Protein AF-0000000078986150 (afdb_homodimer)

pLDDT: mean 93.42, std 15.07, range [25.41, 98.94]

Secondary structure (DSSP, 8-state):
------------TTSHHHHHHHHHHHHSSEEEEE-TT-HHHHHHHHHHHHTT---EEEEGGGSTTHHHHHHHHHHHHS---S-EEEETTEEEESHHHHHHHHHTTHHHHTT-/------------TTSHHHHHHHHHHHHSSEEEEE-TT-HHHHHHHHHHHHTT---EEEEGGGSTTHHHHHHHHHHHHS---S-EEEETTEEEESHHHHHHHHHTTHHHHTT-

Radius of gyration: 20.36 Å; Cα contacts (8 Å, |Δi|>4): 329; chains: 2; bounding box: 45×50×54 Å

Solvent-accessible surface area (backbone atoms only — not comparable to full-atom values): 12484 Å² total; per-residue (Å²): 132,78,80,73,63,81,60,76,73,74,52,61,76,85,37,71,62,33,50,50,53,52,48,50,35,65,69,36,56,29,28,35,40,30,38,90,83,40,68,44,26,53,45,41,47,47,59,35,58,76,67,69,45,79,65,48,74,45,50,29,81,82,41,94,56,26,69,59,46,27,37,39,40,22,72,74,71,74,44,58,67,68,21,43,32,28,48,73,60,36,82,73,38,34,16,68,51,45,44,50,31,44,76,71,44,55,47,54,58,74,74,104,132,79,81,74,62,83,61,76,73,74,53,62,76,86,37,72,61,32,49,48,53,53,48,51,35,66,70,37,58,29,28,34,39,29,38,89,84,40,68,44,26,51,45,41,49,47,56,34,58,76,68,70,46,79,65,49,74,44,50,29,80,81,42,93,56,27,68,58,46,27,36,38,40,21,72,75,71,74,45,58,68,68,22,42,32,29,48,73,60,36,83,72,38,33,16,68,50,44,43,52,30,45,75,71,45,55,47,57,59,75,73,103

Organism: Anopheles darlingi (NCBI:txid43151)

Nearest PDB structures (foldseek):
  3uiw-assembly1_A  TM=9.795E-01  e=7.474E-11  Danio rerio
  2ht9-assembly1_B  TM=9.596E-01  e=5.920E-10  Homo sapiens
  2fls-assembly1_A  TM=9.355E-01  e=5.589E-10  Homo sapiens
  5gtx-assembly2_B  TM=9.634E-01  e=2.960E-09  Polygonaceae
  3h8q-assembly2_B  TM=9.265E-01  e=3.517E-09  Homo sapiens

Foldseek 3Di:
DPPPPVPPPQAPCPDPLVVVLQCLLQPDQKEKEEAPPDVQSVLLVVLCVVLVHDYHYDHLVPDPCSQSNLSSVCVVPVGSDDTWMHGNSDTQDTNVSNNVCSVVVNVSVSVD/DPPCPVPPPQAPCPDPLVVVLQCLLQPDQKEKEEAPPDVQSVLLVVLCVVLVHDYHYDHLVPDPCSQSNLSSVCVVPVGSDDTWMHGNSDTQDTNVSNNVCSVVVNVSVSVD

Structure (mmCIF, N/CA/C/O backbone):
data_AF-0000000078986150-model_v1
#
loop_
_entity.id
_entity.type
_entity.pdbx_description
1 polymer 'Glutaredoxin-2, mitochondrial'
#
loop_
_atom_site.group_PDB
_atom_site.id
_atom_site.type_symbol
_atom_site.label_atom_id
_atom_site.label_alt_id
_atom_site.label_comp_id
_atom_site.label_asym_id
_atom_site.label_entity_id
_atom_site.label_seq_id
_atom_site.pdbx_PDB_ins_code
_atom_site.Cartn_x
_atom_site.Cartn_y
_atom_site.Cartn_z
_atom_site.occupancy
_atom_site.B_iso_or_equiv
_atom_site.auth_seq_id
_atom_site.auth_comp_id
_atom_site.auth_asym_id
_atom_site.auth_atom_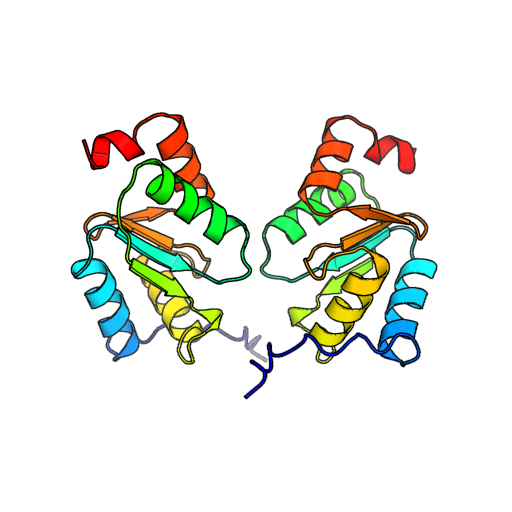id
_atom_site.pdbx_PDB_model_num
ATOM 1 N N . MET A 1 1 ? -23.641 9.227 -26.484 1 26.39 1 MET A N 1
ATOM 2 C CA . MET A 1 1 ? -23.516 8.43 -25.266 1 26.39 1 MET A CA 1
ATOM 3 C C . MET A 1 1 ? -22.266 8.82 -24.484 1 26.39 1 MET A C 1
ATOM 5 O O . MET A 1 1 ? -21.156 8.578 -24.938 1 26.39 1 MET A O 1
ATOM 9 N N . GLY A 1 2 ? -22.141 9.977 -23.875 1 35.84 2 GLY A N 1
ATOM 10 C CA . GLY A 1 2 ? -21.047 10.531 -23.094 1 35.84 2 GLY A CA 1
ATOM 11 C C . GLY A 1 2 ? -20.453 9.539 -22.109 1 35.84 2 GLY A C 1
ATOM 12 O O . GLY A 1 2 ? -21.188 8.742 -21.516 1 35.84 2 GLY A O 1
ATOM 13 N N . SER A 1 3 ? -19.328 8.883 -22.391 1 36.66 3 SER A N 1
ATOM 14 C CA . SER A 1 3 ? -18.594 8.023 -21.469 1 36.66 3 SER A CA 1
ATOM 15 C C . SER A 1 3 ? -18.672 8.555 -20.047 1 36.66 3 SER A C 1
ATOM 17 O O . SER A 1 3 ? -18.281 9.695 -19.781 1 36.66 3 SER A O 1
ATOM 19 N N . LEU A 1 4 ? -19.703 8.367 -19.266 1 37.38 4 LEU A N 1
ATOM 20 C CA . LEU A 1 4 ? -19.828 8.633 -17.844 1 37.38 4 LEU A CA 1
ATOM 21 C C . LEU A 1 4 ? -18.578 8.195 -17.094 1 37.38 4 LEU A C 1
ATOM 23 O O . LEU A 1 4 ? -18.406 7.004 -16.828 1 37.38 4 LEU A O 1
ATOM 27 N N . VAL A 1 5 ? -17.359 8.594 -17.516 1 41.56 5 VAL A N 1
ATOM 28 C CA . VAL A 1 5 ? -16.234 8.438 -16.594 1 41.56 5 VAL A CA 1
ATOM 29 C C . VAL A 1 5 ? -16.734 8.57 -15.156 1 41.56 5 VAL A C 1
ATOM 31 O O . VAL A 1 5 ? -17.453 9.516 -14.828 1 41.56 5 VAL A O 1
ATOM 34 N N . SER A 1 6 ? -17.156 7.516 -14.633 1 45.66 6 SER A N 1
ATOM 35 C CA . SER A 1 6 ? -17.453 7.516 -13.203 1 45.66 6 SER A CA 1
ATOM 36 C C . SER A 1 6 ? -16.734 8.656 -12.484 1 45.66 6 SER A C 1
ATOM 38 O O . SER A 1 6 ? -15.508 8.617 -12.328 1 45.66 6 SER A O 1
ATOM 40 N N . ARG A 1 7 ? -16.938 9.773 -12.828 1 48 7 ARG A N 1
ATOM 41 C CA . ARG A 1 7 ? -16.438 11.047 -12.32 1 48 7 ARG A CA 1
ATOM 42 C C . ARG A 1 7 ? -16.344 11.031 -10.805 1 48 7 ARG A C 1
ATOM 44 O O . ARG A 1 7 ? -17.312 10.688 -10.117 1 48 7 ARG A O 1
ATOM 51 N N . SER A 1 8 ? -15.258 10.836 -10.344 1 60.69 8 SER A N 1
ATOM 52 C CA . SER A 1 8 ? -15.047 10.969 -8.906 1 60.69 8 SER A CA 1
ATOM 53 C C . SER A 1 8 ? -15.898 12.102 -8.328 1 60.69 8 SER A C 1
ATOM 55 O O . SER A 1 8 ? -15.961 13.188 -8.906 1 60.69 8 SER A O 1
ATOM 57 N N . VAL A 1 9 ? -17.109 11.836 -7.773 1 67.38 9 VAL A N 1
ATOM 58 C CA . VAL A 1 9 ? -17.922 12.836 -7.074 1 67.38 9 VAL A CA 1
ATOM 59 C C . VAL A 1 9 ? -17 13.797 -6.32 1 67.38 9 VAL A C 1
ATOM 61 O O . VAL A 1 9 ? -16.141 13.375 -5.551 1 67.38 9 VAL A O 1
ATOM 64 N N . PRO A 1 10 ? -17.125 15.023 -6.816 1 82.75 10 PRO A N 1
ATOM 65 C CA . PRO A 1 10 ? -16.328 16.016 -6.082 1 82.75 10 PRO A CA 1
ATOM 66 C C . PRO A 1 10 ? -16.547 15.953 -4.574 1 82.75 10 PRO A C 1
ATOM 68 O O . PRO A 1 10 ? -17.656 15.617 -4.121 1 82.75 10 PRO A O 1
ATOM 71 N N . ALA A 1 11 ? -15.547 16.156 -3.93 1 91 11 ALA A N 1
ATOM 72 C CA . ALA A 1 11 ? -15.633 16.156 -2.471 1 91 11 ALA A CA 1
ATOM 73 C C . ALA A 1 11 ? -16.594 17.234 -1.981 1 91 11 ALA A C 1
ATOM 75 O O . ALA A 1 11 ? -16.672 18.312 -2.559 1 91 11 ALA A O 1
ATOM 76 N N . ASN A 1 12 ? -17.453 16.906 -1.005 1 94.38 12 ASN A N 1
ATOM 77 C CA . ASN A 1 12 ? -18.234 17.922 -0.302 1 94.38 12 ASN A CA 1
ATOM 78 C C . ASN A 1 12 ? -17.391 18.672 0.729 1 94.38 12 ASN A C 1
ATOM 80 O O . ASN A 1 12 ? -17.328 18.266 1.895 1 94.38 12 ASN A O 1
ATOM 84 N N . MET A 1 13 ? -16.922 19.828 0.366 1 96.5 13 MET A N 1
ATOM 85 C CA . MET A 1 13 ? -15.953 20.562 1.192 1 96.5 13 MET A CA 1
ATOM 86 C C . MET A 1 13 ? -16.656 21.359 2.277 1 96.5 13 MET A C 1
ATOM 88 O O . MET A 1 13 ? -16.016 21.922 3.168 1 96.5 13 MET A O 1
ATOM 92 N N . SER A 1 14 ? -17.906 21.375 2.27 1 95.44 14 SER A N 1
ATOM 93 C CA . SER A 1 14 ? -18.672 22.094 3.293 1 95.44 14 SER A CA 1
ATOM 94 C C . SER A 1 14 ? -19.406 21.109 4.199 1 95.44 14 SER A C 1
ATOM 96 O O . SER A 1 14 ? -20.203 21.531 5.039 1 95.44 14 SER A O 1
ATOM 98 N N . GLY A 1 15 ? -19.141 19.859 4.027 1 97.12 15 GLY A N 1
ATOM 99 C CA . GLY A 1 15 ? -19.828 18.844 4.809 1 97.12 15 GLY A CA 1
ATOM 100 C C . GLY A 1 15 ? -19.078 18.453 6.074 1 97.12 15 GLY A C 1
ATOM 101 O O . GLY A 1 15 ? -18 18.984 6.348 1 97.12 15 GLY A O 1
ATOM 102 N N . PRO A 1 16 ? -19.672 17.609 6.926 1 98.06 16 PRO A N 1
ATOM 103 C CA . PRO A 1 16 ? -19.109 17.25 8.227 1 98.06 16 PRO A CA 1
ATOM 104 C C . PRO A 1 16 ? -17.75 16.562 8.102 1 98.06 16 PRO A C 1
ATOM 106 O O . PRO A 1 16 ? -16.891 16.719 8.969 1 98.06 16 PRO A O 1
ATOM 109 N N . VAL A 1 17 ? -17.547 15.797 7.074 1 98.44 17 VAL A N 1
ATOM 110 C CA . VAL A 1 17 ? -16.281 15.094 6.895 1 98.44 17 VAL A CA 1
ATOM 111 C C . VAL A 1 17 ? -15.164 16.109 6.617 1 98.44 17 VAL A C 1
ATOM 113 O O . VAL A 1 17 ? -14.07 16 7.172 1 98.44 17 VAL A O 1
ATOM 116 N N . ALA A 1 18 ? -15.453 17.031 5.746 1 98.56 18 ALA A N 1
ATOM 117 C CA . ALA A 1 18 ? -14.484 18.094 5.488 1 98.56 18 ALA A CA 1
ATOM 118 C C . ALA A 1 18 ? -14.164 18.875 6.762 1 98.56 18 ALA A C 1
ATOM 120 O O . ALA A 1 18 ? -13.008 19.203 7.023 1 98.56 18 ALA A O 1
ATOM 121 N N . GLU A 1 19 ? -15.133 19.156 7.52 1 98.5 19 GLU A N 1
ATOM 122 C CA . GLU A 1 19 ? -14.93 19.844 8.789 1 98.5 19 GLU A CA 1
ATOM 123 C C . GLU A 1 19 ? -14.047 19.016 9.727 1 98.5 19 GLU A C 1
ATOM 125 O O . GLU A 1 19 ? -13.164 19.562 10.398 1 98.5 19 GLU A O 1
ATOM 130 N N . PHE A 1 20 ? -14.344 17.734 9.797 1 98.75 20 PHE A N 1
ATOM 131 C CA . PHE A 1 20 ? -13.523 16.844 10.617 1 98.75 20 PHE A CA 1
ATOM 132 C C . PHE A 1 20 ? -12.062 16.891 10.18 1 98.75 20 PHE A C 1
ATOM 134 O O . PHE A 1 20 ? -11.164 17.062 11.008 1 98.75 20 PHE A O 1
ATOM 141 N N . VAL A 1 21 ? -11.789 16.75 8.891 1 98.88 21 VAL A N 1
ATOM 142 C CA . VAL A 1 21 ? -10.43 16.734 8.359 1 98.88 21 VAL A CA 1
ATOM 143 C C . VAL A 1 21 ? -9.711 18.031 8.711 1 98.88 21 VAL A C 1
ATOM 145 O O . VAL A 1 21 ? -8.594 18.016 9.227 1 98.88 21 VAL A O 1
ATOM 148 N N . LYS A 1 22 ? -10.359 19.125 8.484 1 98.69 22 LYS A N 1
ATOM 149 C CA . LYS A 1 22 ? -9.766 20.422 8.773 1 98.69 22 LYS A CA 1
ATOM 150 C C . LYS A 1 22 ? -9.492 20.578 10.273 1 98.69 22 LYS A C 1
ATOM 152 O O . LYS A 1 22 ? -8.453 21.094 10.664 1 98.69 22 LYS A O 1
ATOM 157 N N . SER A 1 23 ? -10.422 20.156 11.086 1 98.81 23 SER A N 1
ATOM 158 C CA . SER A 1 23 ? -10.258 20.266 12.531 1 98.81 23 SER A CA 1
ATOM 159 C C . SER A 1 23 ? -9.102 19.391 13.023 1 98.81 23 SER A C 1
ATOM 161 O O . SER A 1 23 ? -8.336 19.797 13.891 1 98.81 23 SER A O 1
ATOM 163 N N . ALA A 1 24 ? -9.062 18.156 12.469 1 98.69 24 ALA A N 1
ATOM 164 C CA . ALA A 1 24 ? -7.973 17.25 12.828 1 98.69 24 ALA A CA 1
ATOM 165 C C . ALA A 1 24 ? -6.617 17.875 12.508 1 98.69 24 ALA A C 1
ATOM 167 O O . ALA A 1 24 ? -5.695 17.828 13.336 1 98.69 24 ALA A O 1
ATOM 168 N N . ILE A 1 25 ? -6.535 18.484 11.352 1 98.75 25 ILE A N 1
ATOM 169 C CA . ILE A 1 25 ? -5.293 19.094 10.883 1 98.75 25 ILE A CA 1
ATOM 170 C C . ILE A 1 25 ? -4.93 20.281 11.773 1 98.75 25 ILE A C 1
ATOM 172 O O . ILE A 1 25 ? -3.754 20.5 12.078 1 98.75 25 ILE A O 1
ATOM 176 N N . ALA A 1 26 ? -5.902 20.969 12.219 1 98.56 26 ALA A N 1
ATOM 177 C CA . ALA A 1 26 ? -5.688 22.172 13.023 1 98.56 26 ALA A CA 1
ATOM 178 C C . ALA A 1 26 ? -5.383 21.828 14.477 1 98.56 26 ALA A C 1
ATOM 180 O O . ALA A 1 26 ? -4.664 22.547 15.164 1 98.56 26 ALA A O 1
ATOM 181 N N . LYS A 1 27 ? -5.824 20.781 14.945 1 98.5 27 LYS A N 1
ATOM 182 C CA . LYS A 1 27 ? -5.801 20.438 16.359 1 98.5 27 LYS A CA 1
ATOM 183 C C . LYS A 1 27 ? -4.426 19.938 16.797 1 98.5 27 LYS A C 1
ATOM 185 O O . LYS A 1 27 ? -3.879 20.391 17.797 1 98.5 27 LYS A O 1
ATOM 190 N N . ASP A 1 28 ? -3.877 18.938 16.094 1 98.44 28 ASP A N 1
ATOM 191 C CA . ASP A 1 28 ? -2.637 18.281 16.484 1 98.44 28 ASP A CA 1
ATOM 192 C C . ASP A 1 28 ? -1.455 18.797 15.672 1 98.44 28 ASP A C 1
ATOM 194 O O . ASP A 1 28 ? -1.617 19.156 14.508 1 98.44 28 ASP A O 1
ATOM 198 N N . LYS A 1 29 ? -0.382 18.828 16.281 1 98.44 29 LYS A N 1
ATOM 199 C CA . LYS A 1 29 ? 0.831 19.297 15.617 1 98.44 29 LYS A CA 1
ATOM 200 C C . LYS A 1 29 ? 1.189 18.422 14.422 1 98.44 29 LYS A C 1
ATOM 202 O O . LYS A 1 29 ? 1.564 18.922 13.359 1 98.44 29 LYS A O 1
ATOM 207 N N . VAL A 1 30 ? 1.188 17.094 14.617 1 98.94 30 VAL A N 1
ATOM 208 C CA . VAL A 1 30 ? 1.437 16.141 13.547 1 98.94 30 VAL A CA 1
ATOM 209 C C . VAL A 1 30 ? 0.191 15.281 13.32 1 98.94 30 VAL A C 1
ATOM 211 O O . VAL A 1 30 ? -0.325 14.664 14.258 1 98.94 30 VAL A O 1
ATOM 214 N N . VAL A 1 31 ? -0.347 15.273 12.094 1 98.94 31 VAL A N 1
ATOM 215 C CA . VAL A 1 31 ? -1.51 14.477 11.719 1 98.94 31 VAL A CA 1
ATOM 216 C C . VAL A 1 31 ? -1.163 13.586 10.523 1 98.94 31 VAL A C 1
ATOM 218 O O . VAL A 1 31 ? -0.63 14.07 9.523 1 98.94 31 VAL A O 1
ATOM 221 N N . ILE A 1 32 ? -1.43 12.336 10.625 1 98.94 32 ILE A N 1
ATOM 222 C CA . ILE A 1 32 ? -1.198 11.375 9.547 1 98.94 32 ILE A CA 1
ATOM 223 C C . ILE A 1 32 ? -2.51 10.68 9.188 1 98.94 32 ILE A C 1
ATOM 225 O O . ILE A 1 32 ? -3.094 9.969 10.008 1 98.94 32 ILE A O 1
ATOM 229 N N . PHE A 1 33 ? -2.99 10.938 8.016 1 98.94 33 PHE A N 1
ATOM 230 C CA . PHE A 1 33 ? -4.035 10.094 7.449 1 98.94 33 PHE A CA 1
ATOM 231 C C . PHE A 1 33 ? -3.441 8.844 6.812 1 98.94 33 PHE A C 1
ATOM 233 O O . PHE A 1 33 ? -2.559 8.938 5.953 1 98.94 33 PHE A O 1
ATOM 240 N N . SER A 1 34 ? -3.906 7.719 7.156 1 98.81 34 SER A N 1
ATOM 241 C CA . SER A 1 34 ? -3.217 6.449 6.938 1 98.81 34 SER A CA 1
ATOM 242 C C . SER A 1 34 ? -4.207 5.328 6.629 1 98.81 34 SER A C 1
ATOM 244 O O . SER A 1 34 ? -5.418 5.547 6.633 1 98.81 34 SER A O 1
ATOM 246 N N . LYS A 1 35 ? -3.662 4.219 6.262 1 97.06 35 LYS A N 1
ATOM 247 C CA . LYS A 1 35 ? -4.324 2.918 6.258 1 97.06 35 LYS A CA 1
ATOM 248 C C . LYS A 1 35 ? -3.443 1.849 6.898 1 97.06 35 LYS A C 1
ATOM 250 O O . LYS A 1 35 ? -2.217 1.898 6.785 1 97.06 35 LYS A O 1
ATOM 255 N N . THR A 1 36 ? -4.102 0.846 7.527 1 96.06 36 THR A N 1
ATOM 256 C CA . THR A 1 36 ? -3.367 -0.081 8.383 1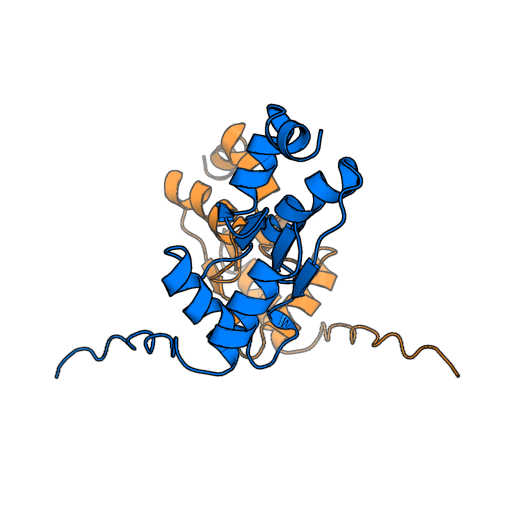 96.06 36 THR A CA 1
ATOM 257 C C . THR A 1 36 ? -2.477 -0.996 7.547 1 96.06 36 THR A C 1
ATOM 259 O O . THR A 1 36 ? -1.437 -1.459 8.023 1 96.06 36 THR A O 1
ATOM 262 N N . TYR A 1 37 ? -2.848 -1.141 6.332 1 91.06 37 TYR A N 1
ATOM 263 C CA . TYR A 1 37 ? -2.186 -2.178 5.551 1 91.06 37 TYR A CA 1
ATOM 264 C C . TYR A 1 37 ? -1.12 -1.575 4.641 1 91.06 37 TYR A C 1
ATOM 266 O O . TYR A 1 37 ? -0.409 -2.301 3.941 1 91.06 37 TYR A O 1
ATOM 274 N N . CYS A 1 38 ? -1 -0.374 4.586 1 95.88 38 CYS A N 1
ATOM 275 C CA . CYS A 1 38 ? -0.22 0.285 3.545 1 95.88 38 CYS A CA 1
ATOM 276 C C . CYS A 1 38 ? 1.229 0.468 3.982 1 95.88 38 CYS A C 1
ATOM 278 O O . CYS A 1 38 ? 1.5 1.132 4.984 1 95.88 38 CYS A O 1
ATOM 280 N N . PRO A 1 39 ? 2.205 0.037 3.234 1 95.81 39 PRO A N 1
ATOM 281 C CA . PRO A 1 39 ? 3.605 0.123 3.65 1 95.81 39 PRO A CA 1
ATOM 282 C C . PRO A 1 39 ? 4.129 1.558 3.67 1 95.81 39 PRO A C 1
ATOM 284 O O . PRO A 1 39 ? 4.969 1.9 4.508 1 95.81 39 PRO A O 1
ATOM 287 N N . TYR A 1 40 ? 3.646 2.344 2.811 1 97.81 40 TYR A N 1
ATOM 288 C CA . TYR A 1 40 ? 4.047 3.746 2.818 1 97.81 40 TYR A CA 1
ATOM 289 C C . TYR A 1 40 ? 3.523 4.457 4.062 1 97.81 40 TYR A C 1
ATOM 291 O O . TYR A 1 40 ? 4.148 5.398 4.559 1 97.81 40 TYR A O 1
ATOM 299 N N . CYS A 1 41 ? 2.363 4.031 4.496 1 98.62 41 CYS A N 1
ATOM 300 C CA . CYS A 1 41 ? 1.841 4.57 5.746 1 98.62 41 CYS A CA 1
ATOM 301 C C . CYS A 1 41 ? 2.752 4.215 6.914 1 98.62 41 CYS A C 1
ATOM 303 O O . CYS A 1 41 ? 3.035 5.062 7.766 1 98.62 41 CYS A O 1
ATOM 305 N N . THR A 1 42 ? 3.24 3.01 7.004 1 97.88 42 THR A N 1
ATOM 306 C CA . THR A 1 42 ? 4.223 2.621 8.008 1 97.88 42 THR A CA 1
ATOM 307 C C . THR A 1 42 ? 5.488 3.465 7.883 1 97.88 42 THR A C 1
ATOM 309 O O . THR A 1 42 ? 6.016 3.955 8.883 1 97.88 42 THR A O 1
ATOM 312 N N . MET A 1 43 ? 5.902 3.67 6.707 1 98 43 MET A N 1
ATOM 313 C CA . MET A 1 43 ? 7.094 4.461 6.418 1 98 43 MET A CA 1
ATOM 314 C C . MET A 1 43 ? 6.938 5.891 6.926 1 98 43 MET A C 1
ATOM 316 O O . MET A 1 43 ? 7.895 6.48 7.434 1 98 43 MET A O 1
ATOM 320 N N . ALA A 1 44 ? 5.809 6.41 6.793 1 98.81 44 ALA A N 1
ATOM 321 C CA . ALA A 1 44 ? 5.543 7.785 7.207 1 98.81 44 ALA A CA 1
ATOM 322 C C . ALA A 1 44 ? 5.562 7.914 8.727 1 98.81 44 ALA A C 1
ATOM 324 O O . ALA A 1 44 ? 5.949 8.953 9.266 1 98.81 44 ALA A O 1
ATOM 325 N N . LYS A 1 45 ? 5.133 6.895 9.414 1 98.88 45 LYS A N 1
ATOM 326 C CA . LYS A 1 45 ? 4.969 6.953 10.859 1 98.88 45 LYS A CA 1
ATOM 327 C C . LYS A 1 45 ? 6.301 6.73 11.57 1 98.88 45 LYS A C 1
ATOM 329 O O . LYS A 1 45 ? 6.559 7.332 12.617 1 98.88 45 LYS A O 1
ATOM 334 N N . GLU A 1 46 ? 7.164 5.977 11.047 1 98.81 46 GLU A N 1
ATOM 335 C CA . GLU A 1 46 ? 8.383 5.488 11.695 1 98.81 46 GLU A CA 1
ATOM 336 C C . GLU A 1 46 ? 9.273 6.641 12.133 1 98.81 46 GLU A C 1
ATOM 338 O O . GLU A 1 46 ? 9.773 6.66 13.258 1 98.81 46 GLU A O 1
ATOM 343 N N . PRO A 1 47 ? 9.492 7.633 11.281 1 98.81 47 PRO A N 1
ATOM 344 C CA . PRO A 1 47 ? 10.367 8.734 11.68 1 98.81 47 PRO A CA 1
ATOM 345 C C . PRO A 1 47 ? 9.875 9.453 12.93 1 98.81 47 PRO A C 1
ATOM 347 O O . PRO A 1 47 ? 10.68 9.859 13.773 1 98.81 47 PRO A O 1
ATOM 350 N N . PHE A 1 48 ? 8.602 9.609 13.117 1 98.88 48 PHE A N 1
ATOM 351 C CA . PHE A 1 48 ? 8.062 10.312 14.273 1 98.88 48 PHE A CA 1
ATOM 352 C C . PHE A 1 48 ? 8.25 9.484 15.539 1 98.88 48 PHE A C 1
ATOM 354 O O . PHE A 1 48 ? 8.516 10.031 16.609 1 98.88 48 PHE A O 1
ATOM 361 N N . LYS A 1 49 ? 8.133 8.211 15.383 1 98.62 49 LYS A N 1
ATOM 362 C CA . LYS A 1 49 ? 8.414 7.332 16.516 1 98.62 49 LYS A CA 1
ATOM 363 C C . LYS A 1 49 ? 9.883 7.418 16.922 1 98.62 49 LYS A C 1
ATOM 365 O O . LYS A 1 49 ? 10.195 7.539 18.109 1 98.62 49 LYS A O 1
ATOM 370 N N . LYS A 1 50 ? 10.719 7.402 16 1 98.44 50 LYS A N 1
ATOM 371 C CA . LYS A 1 50 ? 12.156 7.449 16.266 1 98.44 50 LYS A CA 1
ATOM 372 C C . LYS A 1 50 ? 12.555 8.773 16.922 1 98.44 50 LYS A C 1
ATOM 374 O O . LYS A 1 50 ? 13.484 8.812 17.734 1 98.44 50 LYS A O 1
ATOM 379 N N . LEU A 1 51 ? 11.891 9.797 16.547 1 98.31 51 LEU A N 1
ATOM 380 C CA . LEU A 1 51 ? 12.18 11.125 17.078 1 98.31 51 LEU A CA 1
ATOM 381 C C . LEU A 1 51 ? 11.414 11.367 18.375 1 98.31 51 LEU A C 1
ATOM 383 O O . LEU A 1 51 ? 11.539 12.438 18.984 1 98.31 51 LEU A O 1
ATOM 387 N N . ASN A 1 52 ? 10.562 10.375 18.75 1 98.31 52 ASN A N 1
ATOM 388 C CA . ASN A 1 52 ? 9.711 10.5 19.922 1 98.31 52 ASN A CA 1
ATOM 389 C C . ASN A 1 52 ? 8.766 11.695 19.812 1 98.31 52 ASN A C 1
ATOM 391 O O . ASN A 1 52 ? 8.602 12.461 20.766 1 98.31 52 ASN A O 1
ATOM 395 N N . VAL A 1 53 ? 8.297 11.891 18.703 1 98.5 53 VAL A N 1
ATOM 396 C CA . VAL A 1 53 ? 7.305 12.93 18.438 1 98.5 53 VAL A CA 1
ATOM 397 C C . VAL A 1 53 ? 5.91 12.312 18.359 1 98.5 53 VAL A C 1
ATOM 399 O O . VAL A 1 53 ? 5.684 11.383 17.578 1 98.5 53 VAL A O 1
ATOM 402 N N . GLU A 1 54 ? 5.027 12.773 19.141 1 98.31 54 GLU A N 1
ATOM 403 C CA . GLU A 1 54 ? 3.65 12.289 19.094 1 98.31 54 GLU A CA 1
ATOM 404 C C . GLU A 1 54 ? 2.934 12.75 17.828 1 98.31 54 GLU A C 1
ATOM 406 O O . GLU A 1 54 ? 3.18 13.852 17.344 1 98.31 54 GLU A O 1
ATOM 411 N N . TYR A 1 55 ? 2.031 11.914 17.391 1 98.88 55 TYR A N 1
ATOM 412 C CA . TYR A 1 55 ? 1.22 12.266 16.234 1 98.88 55 TYR A CA 1
ATOM 413 C C . TYR A 1 55 ? -0.179 11.672 16.344 1 98.88 55 TYR A C 1
ATOM 415 O O . TYR A 1 55 ? -0.362 10.609 16.938 1 98.88 55 TYR A O 1
ATOM 423 N N . ALA A 1 56 ? -1.166 12.391 15.766 1 98.88 56 ALA A N 1
ATOM 424 C CA . ALA A 1 56 ? -2.492 11.82 15.547 1 98.88 56 ALA A CA 1
ATOM 425 C C . ALA A 1 56 ? -2.533 11 14.258 1 98.88 56 ALA A C 1
ATOM 427 O O . ALA A 1 56 ? -2.002 11.43 13.234 1 98.88 56 ALA A O 1
ATOM 428 N N . CYS A 1 57 ? -3.113 9.898 14.383 1 98.88 57 CYS A N 1
ATOM 429 C CA . CYS A 1 57 ? -3.219 9.016 13.227 1 98.88 57 CYS A CA 1
ATOM 430 C C . CYS A 1 57 ? -4.668 8.602 12.984 1 98.88 57 CYS A C 1
ATOM 4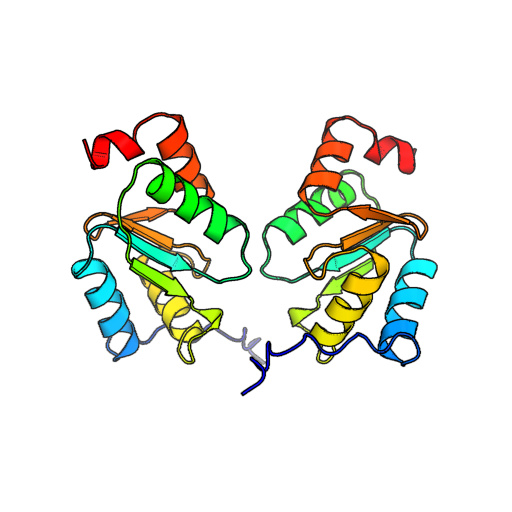32 O O . CYS A 1 57 ? -5.355 8.156 13.906 1 98.88 57 CYS A O 1
ATOM 434 N N . TYR A 1 58 ? -5.102 8.75 11.742 1 98.94 58 TYR A N 1
ATOM 435 C CA . TYR A 1 58 ? -6.445 8.328 11.352 1 98.94 58 TYR A CA 1
ATOM 436 C C . TYR A 1 58 ? -6.391 7.227 10.305 1 98.94 58 TYR A C 1
ATOM 438 O O . TYR A 1 58 ? -6.09 7.484 9.133 1 98.94 58 TYR A O 1
ATOM 446 N N . GLU A 1 59 ? -6.73 6.027 10.812 1 98.75 59 GLU A N 1
ATOM 447 C CA . GLU A 1 59 ? -6.77 4.879 9.914 1 98.75 59 GLU A CA 1
ATOM 448 C C . GLU A 1 59 ? -8.07 4.852 9.117 1 98.75 59 GLU A C 1
ATOM 450 O O . GLU A 1 59 ? -9.109 4.418 9.625 1 98.75 59 GLU A O 1
ATOM 455 N N . LEU A 1 60 ? -7.914 5.145 7.84 1 98.5 60 LEU A N 1
ATOM 456 C CA . LEU A 1 60 ? -9.109 5.398 7.039 1 98.5 60 LEU A CA 1
ATOM 457 C C . LEU A 1 60 ? -9.836 4.094 6.723 1 98.5 60 LEU A C 1
ATOM 459 O O . LEU A 1 60 ? -11.062 4.086 6.555 1 98.5 60 LEU A O 1
ATOM 463 N N . ASP A 1 61 ? -9.07 2.986 6.625 1 95.5 61 ASP A N 1
ATOM 464 C CA . ASP A 1 61 ? -9.664 1.694 6.301 1 95.5 61 ASP A CA 1
ATOM 465 C C . ASP A 1 61 ? -10.508 1.175 7.465 1 95.5 61 ASP A C 1
ATOM 467 O O . ASP A 1 61 ? -11.289 0.239 7.301 1 95.5 61 ASP A O 1
ATOM 471 N N . LYS A 1 62 ? -10.477 1.824 8.617 1 97.81 62 LYS A N 1
ATOM 472 C CA . LYS A 1 62 ? -11.25 1.43 9.789 1 97.81 62 LYS A CA 1
ATOM 473 C C . LYS A 1 62 ? -12.438 2.369 10.008 1 97.81 62 LYS A C 1
ATOM 475 O O . LYS A 1 62 ? -13.125 2.285 11.031 1 97.81 62 LYS A O 1
ATOM 480 N N . ARG A 1 63 ? -12.578 3.244 9.078 1 97.75 63 ARG A N 1
ATOM 481 C CA . ARG A 1 63 ? -13.648 4.23 9.195 1 97.75 63 ARG A CA 1
ATOM 482 C C . ARG A 1 63 ? -14.672 4.062 8.078 1 97.75 63 ARG A C 1
ATOM 484 O O . ARG A 1 63 ? -14.312 3.709 6.949 1 97.75 63 ARG A O 1
ATOM 491 N N . ASN A 1 64 ? -15.891 4.469 8.352 1 97.31 64 ASN A N 1
ATOM 492 C CA . ASN A 1 64 ? -16.953 4.422 7.355 1 97.31 64 ASN A CA 1
ATOM 493 C C . ASN A 1 64 ? -16.844 5.582 6.367 1 97.31 64 ASN A C 1
ATOM 495 O O . ASN A 1 64 ? -17.359 5.508 5.254 1 97.31 64 ASN A O 1
ATOM 499 N N . ASP A 1 65 ? -16.172 6.648 6.812 1 97.69 65 ASP A N 1
ATOM 500 C CA . ASP A 1 65 ? -16.078 7.836 5.969 1 97.69 65 ASP A CA 1
ATOM 501 C C . ASP A 1 65 ? -14.695 7.949 5.324 1 97.69 65 ASP A C 1
ATOM 503 O O . ASP A 1 65 ? -14.281 9.039 4.918 1 97.69 65 ASP A O 1
ATOM 507 N N . GLY A 1 66 ? -14 6.871 5.332 1 97.81 66 GLY A N 1
ATOM 508 C CA . GLY A 1 66 ? -12.641 6.875 4.82 1 97.81 66 GLY A CA 1
ATOM 509 C C . GLY A 1 66 ? -12.539 7.383 3.393 1 97.81 66 GLY A C 1
ATOM 510 O O . GLY A 1 66 ? -11.68 8.203 3.076 1 97.81 66 GLY A O 1
ATOM 511 N N . ASP A 1 67 ? -13.43 6.914 2.525 1 96.12 67 ASP A N 1
ATOM 512 C CA . ASP A 1 67 ? -13.414 7.328 1.125 1 96.12 67 ASP A CA 1
ATOM 513 C C . ASP A 1 67 ? -13.688 8.82 0.989 1 96.12 67 ASP A C 1
ATOM 515 O O . ASP A 1 67 ? -13.047 9.508 0.192 1 96.12 67 ASP A O 1
ATOM 519 N N . GLU A 1 68 ? -14.625 9.25 1.723 1 97.5 68 GLU A N 1
ATOM 520 C CA . GLU A 1 68 ? -14.93 10.68 1.701 1 97.5 68 GLU A CA 1
ATOM 521 C C . GLU A 1 68 ? -13.758 11.5 2.229 1 97.5 68 GLU A C 1
ATOM 523 O O . GLU A 1 68 ? -13.461 12.57 1.697 1 97.5 68 GLU A O 1
ATOM 528 N N . ILE A 1 69 ? -13.07 10.992 3.232 1 98.5 69 ILE A N 1
ATOM 529 C CA . ILE A 1 69 ? -11.891 11.672 3.754 1 98.5 69 ILE A CA 1
ATOM 530 C C . ILE A 1 69 ? -10.828 11.773 2.658 1 98.5 69 ILE A C 1
ATOM 532 O O . ILE A 1 69 ? -10.227 12.828 2.473 1 98.5 69 ILE A O 1
ATOM 536 N N . GLN A 1 70 ? -10.703 10.727 1.983 1 97.88 70 GLN A N 1
ATOM 537 C CA . GLN A 1 70 ? -9.727 10.758 0.9 1 97.88 70 GLN A CA 1
ATOM 538 C C . GLN A 1 70 ? -10.125 11.773 -0.17 1 97.88 70 GLN A C 1
ATOM 540 O O . GLN A 1 70 ? -9.258 12.398 -0.787 1 97.88 70 GLN A O 1
ATOM 545 N N . SER A 1 71 ? -11.406 11.922 -0.457 1 97.75 71 SER A N 1
ATOM 546 C CA . SER A 1 71 ? -11.852 12.938 -1.402 1 97.75 71 SER A CA 1
ATOM 547 C C . SER A 1 71 ? -11.523 14.344 -0.907 1 97.75 71 SER A C 1
ATOM 549 O O . SER A 1 71 ? -11.055 15.18 -1.677 1 97.75 71 SER A O 1
ATOM 551 N N . VAL A 1 72 ? -11.719 14.562 0.312 1 98.44 72 VAL A N 1
ATOM 552 C CA . VAL A 1 72 ? -11.398 15.852 0.916 1 98.44 72 VAL A CA 1
ATOM 553 C C . VAL A 1 72 ? -9.891 16.094 0.841 1 98.44 72 VAL A C 1
ATOM 555 O O . VAL A 1 72 ? -9.453 17.188 0.449 1 98.44 72 VAL A O 1
ATOM 558 N N . LEU A 1 73 ? -9.125 15.062 1.163 1 98.5 73 LEU A N 1
ATOM 559 C CA . LEU A 1 73 ? -7.672 15.172 1.067 1 98.5 73 LEU A CA 1
ATOM 560 C C . LEU A 1 73 ? -7.242 15.484 -0.362 1 98.5 73 LEU A C 1
ATOM 562 O O . LEU A 1 73 ? -6.293 16.234 -0.579 1 98.5 73 LEU A O 1
ATOM 566 N N . GLY A 1 74 ? -7.922 14.828 -1.263 1 98.06 74 GLY A N 1
ATOM 567 C CA . GLY A 1 74 ? -7.637 15.125 -2.658 1 98.06 74 GLY A CA 1
ATOM 568 C C . GLY A 1 74 ? -7.762 16.594 -2.996 1 98.06 74 GLY A C 1
ATOM 569 O O . GLY A 1 74 ? -6.914 17.156 -3.701 1 98.06 74 GLY A 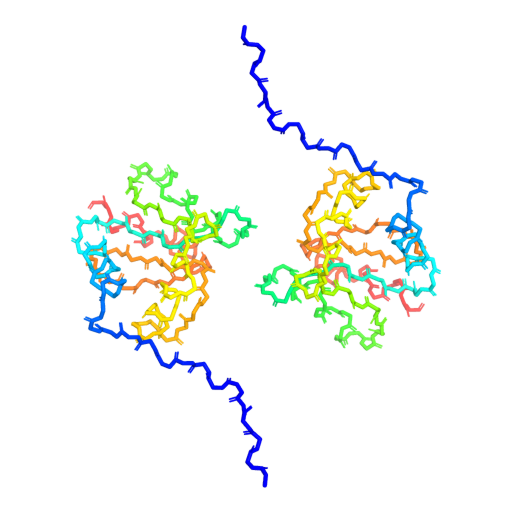O 1
ATOM 570 N N . GLU A 1 75 ? -8.758 17.172 -2.512 1 97.81 75 GLU A N 1
ATOM 571 C CA . GLU A 1 75 ? -8.984 18.594 -2.742 1 97.81 75 GLU A CA 1
ATOM 572 C C . GLU A 1 75 ? -7.926 19.438 -2.033 1 97.81 75 GLU A C 1
ATOM 574 O O . GLU A 1 75 ? -7.453 20.438 -2.58 1 97.81 75 GLU A O 1
ATOM 579 N N . LEU A 1 76 ? -7.566 19.047 -0.917 1 98.06 76 LEU A N 1
ATOM 580 C CA . LEU A 1 76 ? -6.668 19.828 -0.086 1 98.06 76 LEU A CA 1
ATOM 581 C C . LEU A 1 76 ? -5.223 19.688 -0.558 1 98.06 76 LEU A C 1
ATOM 583 O O . LEU A 1 76 ? -4.434 20.625 -0.442 1 98.06 76 LEU A O 1
ATOM 587 N N . THR A 1 77 ? -4.863 18.531 -1.08 1 98.31 77 THR A N 1
ATOM 588 C CA . THR A 1 77 ? -3.441 18.25 -1.24 1 98.31 77 THR A CA 1
ATOM 589 C C . THR A 1 77 ? -3.123 17.875 -2.684 1 98.31 77 THR A C 1
ATOM 591 O O . THR A 1 77 ? -1.955 17.734 -3.053 1 98.31 77 THR A O 1
ATOM 594 N N . GLY A 1 78 ? -4.105 17.609 -3.486 1 97.25 78 GLY A N 1
ATOM 595 C CA . GLY A 1 78 ? -3.883 17.328 -4.895 1 97.25 78 GLY A CA 1
ATOM 596 C C . GLY A 1 78 ? -3.912 15.844 -5.227 1 97.25 78 GLY A C 1
ATOM 597 O O . GLY A 1 78 ? -3.787 15.461 -6.391 1 97.25 78 GLY A O 1
ATOM 598 N N . ALA A 1 79 ? -4.117 15 -4.164 1 95.88 79 ALA A N 1
ATOM 599 C CA . ALA A 1 79 ? -4.199 13.57 -4.414 1 95.88 79 ALA A CA 1
ATOM 600 C C . ALA A 1 79 ? -4.984 12.859 -3.316 1 95.88 79 ALA A C 1
ATOM 602 O O . ALA A 1 79 ? -4.984 13.297 -2.162 1 95.88 79 ALA A O 1
ATOM 603 N N . ARG A 1 80 ? -5.543 11.727 -3.604 1 95.88 80 ARG A N 1
ATOM 604 C CA . ARG A 1 80 ? -6.391 10.961 -2.691 1 95.88 80 ARG A CA 1
ATOM 605 C C . ARG A 1 80 ? -5.594 9.859 -1.997 1 95.88 80 ARG A C 1
ATOM 607 O O . ARG A 1 80 ? -6.152 9.086 -1.22 1 95.88 80 ARG A O 1
ATOM 614 N N . THR A 1 81 ? -4.266 9.773 -2.32 1 96.25 81 THR A N 1
ATOM 615 C CA . THR A 1 81 ? -3.436 8.695 -1.804 1 96.25 81 THR A CA 1
ATOM 616 C C . THR A 1 81 ? -3.145 8.898 -0.32 1 96.25 81 THR A C 1
ATOM 618 O O . THR A 1 81 ? -3.33 9.992 0.211 1 96.25 81 THR A O 1
ATOM 621 N N . VAL A 1 82 ? -2.803 7.844 0.328 1 97.94 82 VAL A N 1
ATOM 622 C CA . VAL A 1 82 ? -2.289 7.863 1.693 1 97.94 82 VAL A CA 1
ATOM 623 C C . VAL A 1 82 ? -0.878 7.281 1.724 1 97.94 82 VAL A C 1
ATOM 625 O O . VAL A 1 82 ? -0.478 6.559 0.809 1 97.94 82 VAL A O 1
ATOM 628 N N . PRO A 1 83 ? -0.191 7.641 2.621 1 98.69 83 PRO A N 1
ATOM 629 C CA . PRO A 1 83 ? -0.447 8.586 3.711 1 98.69 83 PRO A CA 1
ATOM 630 C C . PRO A 1 83 ? -0.383 10.039 3.258 1 98.69 83 PRO A C 1
ATOM 632 O O . PRO A 1 83 ? 0.277 10.352 2.264 1 98.69 83 PRO A O 1
ATOM 635 N N . ARG A 1 84 ? -1.12 10.867 3.918 1 98.94 84 ARG A N 1
ATOM 636 C CA . ARG A 1 84 ? -0.947 12.32 3.859 1 98.94 84 ARG A CA 1
ATOM 637 C C . ARG A 1 84 ? -0.568 12.875 5.227 1 98.94 84 ARG A C 1
ATOM 639 O O . ARG A 1 84 ? -1.313 12.719 6.195 1 98.94 84 ARG A O 1
ATOM 646 N N . VAL A 1 85 ? 0.542 13.57 5.297 1 98.94 85 VAL A N 1
ATOM 647 C CA . VAL A 1 85 ? 1.104 14.016 6.566 1 98.94 85 VAL A CA 1
ATOM 648 C C . VAL A 1 85 ? 1.045 15.539 6.648 1 98.94 85 VAL A C 1
ATOM 650 O O . VAL A 1 85 ? 1.472 16.234 5.723 1 98.94 85 VAL A O 1
ATOM 653 N N . PHE A 1 86 ? 0.536 15.969 7.695 1 98.94 86 PHE A N 1
ATOM 654 C CA . PHE A 1 86 ? 0.481 17.391 8.016 1 98.94 86 PHE A CA 1
ATOM 655 C C . PHE A 1 86 ? 1.28 17.703 9.273 1 98.94 86 PHE A C 1
ATOM 657 O O . PHE A 1 86 ? 1.232 16.938 10.242 1 98.94 86 PHE A O 1
ATOM 664 N N . ILE A 1 87 ? 1.997 18.781 9.281 1 98.88 87 ILE A N 1
ATOM 665 C CA . ILE A 1 87 ? 2.707 19.312 10.445 1 98.88 87 ILE A CA 1
ATOM 666 C C . ILE A 1 87 ? 2.369 20.781 10.625 1 98.88 87 ILE A C 1
ATOM 668 O O . ILE A 1 87 ? 2.52 21.578 9.703 1 98.88 87 ILE A O 1
ATOM 672 N N . ASP A 1 88 ? 1.871 21.047 11.75 1 98.44 88 ASP A N 1
ATOM 673 C CA . ASP A 1 88 ? 1.474 22.422 12.07 1 98.44 88 ASP A CA 1
ATOM 674 C C . ASP A 1 88 ? 0.5 22.969 11.031 1 98.44 88 ASP A C 1
ATOM 676 O O . ASP A 1 88 ? 0.657 24.094 10.562 1 98.44 88 ASP A O 1
ATOM 680 N N . GLY A 1 89 ? -0.365 22.078 10.594 1 98.69 89 GLY A N 1
ATOM 681 C CA . GLY A 1 89 ? -1.441 22.5 9.711 1 98.69 89 GLY A CA 1
ATOM 682 C C . GLY A 1 89 ? -1.038 22.516 8.25 1 98.69 89 GLY A C 1
ATOM 683 O O . GLY A 1 89 ? -1.872 22.75 7.371 1 98.69 89 GLY A O 1
ATOM 684 N N . ASN A 1 90 ? 0.229 22.219 7.93 1 98.69 90 ASN A N 1
ATOM 685 C CA . ASN A 1 90 ? 0.727 22.25 6.559 1 98.69 90 ASN A CA 1
ATOM 686 C C . ASN A 1 90 ? 0.94 20.844 6.004 1 98.69 90 ASN A C 1
ATOM 688 O O . ASN A 1 90 ? 1.454 19.969 6.703 1 98.69 90 ASN A O 1
ATOM 692 N N . PHE A 1 91 ? 0.546 20.75 4.777 1 98.88 91 PHE A N 1
ATOM 693 C CA . PHE A 1 91 ? 0.795 19.484 4.102 1 98.88 91 PHE A CA 1
ATOM 694 C C . PHE A 1 91 ? 2.279 19.312 3.795 1 98.88 91 PHE A C 1
ATOM 696 O O . PHE A 1 91 ?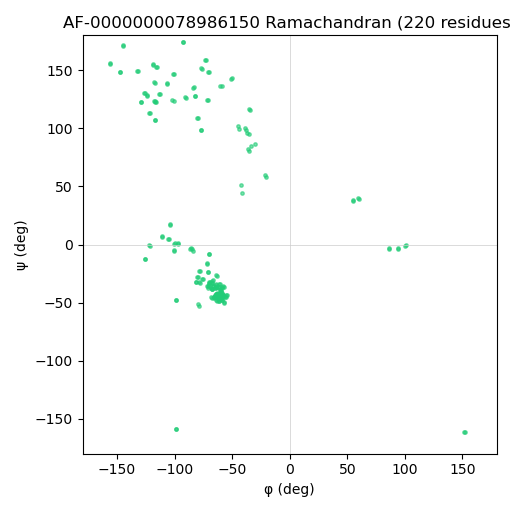 2.885 20.172 3.148 1 98.88 91 PHE A O 1
ATOM 703 N N . ILE A 1 92 ? 2.881 18.188 4.277 1 98.81 92 ILE A N 1
ATOM 704 C CA . ILE A 1 92 ? 4.297 17.906 4.059 1 98.81 92 ILE A CA 1
ATOM 705 C C . ILE A 1 92 ? 4.453 16.938 2.889 1 98.81 92 ILE A C 1
ATOM 707 O O . ILE A 1 92 ? 5.332 17.125 2.041 1 98.81 92 ILE A O 1
ATOM 711 N N . GLY A 1 93 ? 3.668 15.859 2.902 1 98.62 93 GLY A N 1
ATOM 712 C CA . GLY A 1 93 ? 3.773 14.859 1.851 1 98.62 93 GLY A CA 1
ATOM 713 C C . GLY A 1 93 ? 3.379 13.469 2.307 1 98.62 93 GLY A C 1
ATOM 714 O O . GLY A 1 93 ? 2.619 13.312 3.266 1 98.62 93 GLY A O 1
ATOM 715 N N . GLY A 1 94 ? 3.812 12.516 1.559 1 98.25 94 GLY A N 1
ATOM 716 C CA . GLY A 1 94 ? 3.557 11.117 1.865 1 98.25 94 GLY A CA 1
ATOM 717 C C . GLY A 1 94 ? 4.723 10.438 2.557 1 98.25 94 GLY A C 1
ATOM 718 O O . GLY A 1 94 ? 5.547 11.102 3.193 1 98.25 94 GLY A O 1
ATOM 719 N N . GLY A 1 95 ? 4.707 9.094 2.443 1 98.44 95 GLY A N 1
ATOM 720 C CA . GLY A 1 95 ? 5.719 8.289 3.111 1 98.44 95 GLY A CA 1
ATOM 721 C C . GLY A 1 95 ? 7.129 8.602 2.648 1 98.44 95 GLY A C 1
ATOM 722 O O . GLY A 1 95 ? 8.023 8.812 3.469 1 98.44 95 GLY A O 1
ATOM 723 N N . THR A 1 96 ? 7.332 8.688 1.391 1 97.44 96 THR A N 1
ATOM 724 C CA . THR A 1 96 ? 8.664 8.922 0.846 1 97.44 96 THR A CA 1
ATOM 725 C C . THR A 1 96 ? 9.164 10.32 1.203 1 97.44 96 THR A C 1
ATOM 727 O O . THR A 1 96 ? 10.352 10.508 1.487 1 97.44 96 THR A O 1
ATOM 730 N N . ASP A 1 97 ? 8.289 11.273 1.182 1 98.5 97 ASP A N 1
ATOM 731 C CA . ASP A 1 97 ? 8.656 12.641 1.544 1 98.5 97 ASP A CA 1
ATOM 732 C C . ASP A 1 97 ? 9.125 12.719 2.996 1 98.5 97 ASP A C 1
ATOM 734 O O . ASP A 1 97 ? 10.156 13.32 3.291 1 98.5 97 ASP A O 1
ATOM 738 N N . ILE A 1 98 ? 8.406 12.117 3.867 1 98.81 98 ILE A N 1
ATOM 739 C CA . ILE A 1 98 ? 8.727 12.148 5.289 1 98.81 98 ILE A CA 1
ATOM 740 C C . ILE A 1 98 ? 10.047 11.414 5.535 1 98.81 98 ILE A C 1
ATOM 742 O O . ILE A 1 98 ? 10.891 11.883 6.293 1 98.81 98 ILE A O 1
ATOM 746 N N . LYS A 1 99 ? 10.164 10.273 4.91 1 98.75 99 LYS A N 1
ATOM 747 C CA . LYS A 1 99 ? 11.398 9.508 5.062 1 98.75 99 LYS A CA 1
ATOM 748 C C . LYS A 1 99 ? 12.609 10.32 4.602 1 98.75 99 LYS A C 1
ATOM 750 O O . LYS A 1 99 ? 13.633 10.352 5.281 1 98.75 99 LYS A O 1
ATOM 755 N N . LYS A 1 100 ? 12.492 10.953 3.477 1 98.69 100 LYS A N 1
ATOM 756 C CA . LYS A 1 100 ? 13.578 11.781 2.969 1 98.69 100 LYS A CA 1
ATOM 757 C C . LYS A 1 100 ? 13.922 12.906 3.947 1 98.69 100 LYS A C 1
ATOM 759 O O . LYS A 1 100 ? 15.094 13.148 4.242 1 98.69 100 LYS A O 1
ATOM 764 N N . MET A 1 101 ? 12.914 13.516 4.402 1 98.75 101 MET A N 1
ATOM 765 C CA . MET A 1 101 ? 13.109 14.609 5.348 1 98.75 101 MET A CA 1
ATOM 766 C C . MET A 1 101 ? 13.773 14.109 6.625 1 98.75 101 MET A C 1
ATOM 768 O O . MET A 1 101 ? 14.578 14.82 7.23 1 98.75 101 MET A O 1
ATOM 772 N N . TYR A 1 102 ? 13.445 12.938 7.062 1 98.81 102 TYR A N 1
ATOM 773 C CA . TYR A 1 102 ? 14.078 12.336 8.227 1 98.81 102 TYR A CA 1
ATOM 774 C C . TYR A 1 102 ? 15.555 12.055 7.973 1 98.81 102 TYR A C 1
ATOM 776 O O . TYR A 1 102 ? 16.406 12.406 8.789 1 98.81 102 TYR A O 1
ATOM 784 N N . ASP A 1 103 ? 15.852 11.516 6.84 1 98.62 103 ASP A N 1
ATOM 785 C CA . ASP A 1 103 ? 17.203 11.086 6.504 1 98.62 103 ASP A CA 1
ATOM 786 C C . ASP A 1 103 ? 18.141 12.281 6.363 1 98.62 103 ASP A C 1
ATOM 788 O O . ASP A 1 103 ? 19.328 12.195 6.719 1 98.62 103 ASP A O 1
ATOM 792 N N . ASP A 1 104 ? 17.594 13.336 5.949 1 98.38 104 ASP A N 1
ATOM 793 C CA . ASP A 1 104 ? 18.484 14.469 5.719 1 98.38 104 ASP A CA 1
ATOM 794 C C . ASP A 1 104 ? 18.438 15.453 6.883 1 98.38 104 ASP A C 1
ATOM 796 O O . ASP A 1 104 ? 19.016 16.531 6.812 1 98.38 104 ASP A O 1
ATOM 800 N N . GLY A 1 105 ? 17.688 15.156 7.848 1 98.31 105 GLY A N 1
ATOM 801 C CA . GLY A 1 105 ? 17.734 15.898 9.102 1 98.31 105 GLY A CA 1
ATOM 802 C C . GLY A 1 105 ? 16.719 17.016 9.172 1 98.31 105 GLY A C 1
ATOM 803 O O . GLY A 1 105 ? 16.531 17.609 10.234 1 98.31 105 GLY A O 1
ATOM 804 N N . ARG A 1 106 ? 16.016 17.25 8.211 1 98.5 106 ARG A N 1
ATOM 805 C CA . ARG A 1 106 ? 15.086 18.359 8.148 1 98.5 106 ARG 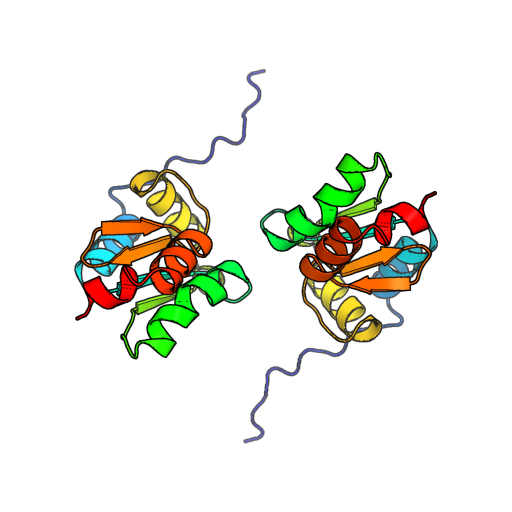A CA 1
ATOM 806 C C . ARG A 1 106 ? 13.891 18.125 9.062 1 98.5 106 ARG A C 1
ATOM 808 O O . ARG A 1 106 ? 13.359 19.078 9.648 1 98.5 106 ARG A O 1
ATOM 815 N N . LEU A 1 107 ? 13.492 16.906 9.109 1 98.69 107 LEU A N 1
ATOM 816 C CA . LEU A 1 107 ? 12.336 16.609 9.953 1 98.69 107 LEU A CA 1
ATOM 817 C C . LEU A 1 107 ? 12.641 16.906 11.422 1 98.69 107 LEU A C 1
ATOM 819 O O . LEU A 1 107 ? 11.844 17.547 12.109 1 98.69 107 LEU A O 1
ATOM 823 N N . ALA A 1 108 ? 13.719 16.438 11.844 1 98.12 108 ALA A N 1
ATOM 824 C CA . ALA A 1 108 ? 14.125 16.656 13.234 1 98.12 108 ALA A CA 1
ATOM 825 C C . ALA A 1 108 ? 14.188 18.141 13.555 1 98.12 108 ALA A C 1
ATOM 827 O O . ALA A 1 108 ? 13.844 18.562 14.664 1 98.12 108 ALA A O 1
ATOM 828 N N . LYS A 1 109 ? 14.625 18.891 12.586 1 97.75 109 LYS A N 1
ATOM 829 C CA . LYS A 1 109 ? 14.781 20.328 12.781 1 97.75 109 LYS A CA 1
ATOM 830 C C . LYS A 1 109 ? 13.438 20.984 13.062 1 97.75 109 LYS A C 1
ATOM 832 O O . LYS A 1 109 ? 13.375 22.016 13.75 1 97.75 109 LYS A O 1
ATOM 837 N N . LEU A 1 110 ? 12.359 20.391 12.578 1 97.19 110 LEU A N 1
ATOM 838 C CA . LEU A 1 110 ? 11.023 20.938 12.781 1 97.19 110 LEU A CA 1
ATOM 839 C C . LEU A 1 110 ? 10.586 20.766 14.234 1 97.19 110 LEU A C 1
ATOM 841 O O . LEU A 1 110 ? 9.641 21.422 14.688 1 97.19 110 LEU A O 1
ATOM 845 N N . PHE A 1 111 ? 11.227 19.938 14.945 1 96.75 111 PHE A N 1
ATOM 846 C CA . PHE A 1 111 ? 10.797 19.625 16.297 1 96.75 111 PHE A CA 1
ATOM 847 C C . PHE A 1 111 ? 11.898 19.938 17.312 1 96.75 111 PHE A C 1
ATOM 849 O O . PHE A 1 111 ? 11.797 19.578 18.484 1 96.75 111 PHE A O 1
ATOM 856 N N . ALA A 1 112 ? 13.078 20.422 16.781 1 88.38 112 ALA A N 1
ATOM 857 C CA . ALA A 1 112 ? 14.18 20.844 17.641 1 88.38 112 ALA A CA 1
ATOM 858 C C . ALA A 1 112 ? 13.852 22.172 18.328 1 88.38 112 ALA A C 1
ATOM 860 O O . ALA A 1 112 ? 13.086 22.984 17.812 1 88.38 112 ALA A O 1
ATOM 861 N N . MET B 1 1 ? -12.727 -16.172 30.312 1 25.41 1 MET B N 1
ATOM 862 C CA . MET B 1 1 ? -13.094 -15.344 29.156 1 25.41 1 MET B CA 1
ATOM 863 C C . MET B 1 1 ? -12.008 -15.391 28.094 1 25.41 1 MET B C 1
ATOM 865 O O . MET B 1 1 ? -10.914 -14.859 28.297 1 25.41 1 MET B O 1
ATOM 869 N N . GLY B 1 2 ? -11.742 -16.484 27.375 1 35.94 2 GLY B N 1
ATOM 870 C CA . GLY B 1 2 ? -10.766 -16.719 26.328 1 35.94 2 GLY B CA 1
ATOM 871 C C . GLY B 1 2 ? -10.703 -15.602 25.312 1 35.94 2 GLY B C 1
ATOM 872 O O . GLY B 1 2 ? -11.727 -15.023 24.953 1 35.94 2 GLY B O 1
ATOM 873 N N . SER B 1 3 ? -9.727 -14.688 25.344 1 36.69 3 SER B N 1
ATOM 874 C CA . SER B 1 3 ? -9.484 -13.641 24.359 1 36.69 3 SER B CA 1
ATOM 875 C C . SER B 1 3 ? -9.789 -14.133 22.938 1 36.69 3 SER B C 1
ATOM 877 O O . SER B 1 3 ? -9.25 -15.156 22.516 1 36.69 3 SER B O 1
ATOM 879 N N . LEU B 1 4 ? -10.977 -14.156 22.438 1 37.94 4 LEU B N 1
ATOM 880 C CA . LEU B 1 4 ? -11.414 -14.383 21.062 1 37.94 4 LEU B CA 1
ATOM 881 C C . LEU B 1 4 ? -10.508 -13.656 20.078 1 37.94 4 LEU B C 1
ATOM 883 O O . LEU B 1 4 ? -10.711 -12.477 19.797 1 37.94 4 LEU B O 1
ATOM 887 N N . VAL B 1 5 ? -9.156 -13.703 20.25 1 41.16 5 VAL B N 1
ATOM 888 C CA . VAL B 1 5 ? -8.344 -13.266 19.109 1 41.16 5 VAL B CA 1
ATOM 889 C C . VAL B 1 5 ? -9.031 -13.641 17.797 1 41.16 5 VAL B C 1
ATOM 891 O O . VAL B 1 5 ? -9.414 -14.797 17.609 1 41.16 5 VAL B O 1
ATOM 894 N N . SER B 1 6 ? -9.883 -12.812 17.406 1 45.44 6 SER B N 1
ATOM 895 C CA . SER B 1 6 ? -10.43 -13.008 16.062 1 45.44 6 SER B CA 1
ATOM 896 C C . SER B 1 6 ? -9.5 -13.867 15.203 1 45.44 6 SER B C 1
ATOM 898 O O . SER B 1 6 ? -8.422 -13.422 14.812 1 45.44 6 SER B O 1
ATOM 900 N N . ARG B 1 7 ? -9.242 -14.969 15.562 1 47.97 7 ARG B N 1
ATOM 901 C CA . ARG B 1 7 ? -8.438 -16.016 14.945 1 47.97 7 ARG B CA 1
ATOM 902 C C . ARG B 1 7 ? -8.633 -16.031 13.43 1 47.97 7 ARG B C 1
ATOM 904 O O . ARG B 1 7 ? -9.766 -16.094 12.945 1 47.97 7 ARG B O 1
ATOM 911 N N . SER B 1 8 ? -7.773 -15.469 12.773 1 60.28 8 SER B N 1
ATOM 912 C CA . SER B 1 8 ? -7.805 -15.586 11.32 1 60.28 8 SER B CA 1
ATOM 913 C C . SER B 1 8 ? -8.258 -16.984 10.891 1 60.28 8 SER B C 1
ATOM 915 O O . SER B 1 8 ? -7.812 -17.984 11.445 1 60.28 8 SER B O 1
ATOM 917 N N . VAL B 1 9 ? -9.562 -17.203 10.586 1 67.25 9 VAL B N 1
ATOM 918 C CA . VAL B 1 9 ? -10.055 -18.453 10.023 1 67.25 9 VAL B CA 1
ATOM 919 C C . VAL B 1 9 ? -9.008 -19.047 9.086 1 67.25 9 VAL B C 1
ATOM 921 O O . VAL B 1 9 ? -8.523 -18.359 8.18 1 67.25 9 VAL B O 1
ATOM 924 N N . PRO B 1 10 ? -8.57 -20.219 9.555 1 82.38 10 PRO B N 1
ATOM 925 C CA . PRO B 1 10 ? -7.617 -20.875 8.648 1 82.38 10 PRO B CA 1
ATOM 926 C C . PRO B 1 10 ? -8.133 -20.969 7.215 1 82.38 10 PRO B C 1
ATOM 928 O O . PRO B 1 10 ? -9.344 -21.094 6.996 1 82.38 10 PRO B O 1
ATOM 931 N N . ALA B 1 11 ? -7.27 -20.797 6.375 1 90.38 11 ALA B N 1
ATOM 932 C CA . ALA B 1 11 ? -7.629 -20.906 4.961 1 90.38 11 ALA B CA 1
ATOM 933 C C . ALA B 1 11 ? -8.188 -22.281 4.637 1 90.38 11 ALA B C 1
ATOM 935 O O . ALA B 1 11 ? -7.723 -23.297 5.176 1 90.38 11 ALA B O 1
ATOM 936 N N . ASN B 1 12 ? -9.258 -22.359 3.859 1 94.06 12 ASN B N 1
ATOM 937 C CA . ASN B 1 12 ? -9.727 -23.609 3.291 1 94.06 12 ASN B CA 1
ATOM 938 C C . ASN B 1 12 ? -8.875 -24.031 2.09 1 94.06 12 ASN B C 1
ATOM 940 O O . ASN B 1 12 ? -9.188 -23.672 0.954 1 94.06 12 ASN B O 1
ATOM 944 N N . MET B 1 13 ? -7.945 -24.922 2.32 1 96.38 13 MET B N 1
ATOM 945 C CA . MET B 1 13 ? -6.961 -25.266 1.296 1 96.38 13 MET B CA 1
ATOM 946 C C . MET B 1 13 ? -7.512 -26.328 0.347 1 96.38 13 MET B C 1
ATOM 948 O O . MET B 1 13 ? -6.887 -26.641 -0.669 1 96.38 13 MET B O 1
ATOM 952 N N . SER B 1 14 ? -8.633 -26.812 0.586 1 95.25 14 SER B N 1
ATOM 953 C CA . SER B 1 14 ? -9.258 -27.797 -0.289 1 95.25 14 SER B CA 1
ATOM 954 C C . SER B 1 14 ? -10.477 -27.203 -0.997 1 95.25 14 SER B C 1
ATOM 956 O O . SER B 1 14 ? -11.219 -27.938 -1.668 1 95.25 14 SER B O 1
ATOM 958 N N . GLY B 1 15 ? -10.664 -25.938 -0.835 1 97.06 15 GLY B N 1
ATOM 959 C CA . GLY B 1 15 ? -11.82 -25.281 -1.431 1 97.06 15 GLY B CA 1
ATOM 960 C C . GLY B 1 15 ? -11.539 -24.703 -2.803 1 97.06 15 GLY B C 1
ATOM 961 O O . GLY B 1 15 ? -10.414 -24.797 -3.303 1 97.06 15 GLY B O 1
ATOM 962 N N . PRO B 1 16 ? -12.555 -24.188 -3.492 1 98 16 PRO B N 1
ATOM 963 C CA . PRO B 1 16 ? -12.438 -23.688 -4.863 1 98 16 PRO B CA 1
ATOM 964 C C . PRO B 1 16 ? -11.445 -22.531 -4.988 1 98 16 PRO B C 1
ATOM 966 O O . PRO B 1 16 ? -10.773 -22.406 -6.012 1 98 16 PRO B O 1
ATOM 969 N N . VAL B 1 17 ? -11.344 -21.703 -3.992 1 98.44 17 VAL B N 1
ATOM 970 C CA . VAL B 1 17 ? -10.422 -20.562 -4.043 1 98.44 17 VAL B CA 1
ATOM 971 C C . VAL B 1 17 ? -8.977 -21.078 -4.023 1 98.44 17 VAL B C 1
ATOM 973 O O . VAL B 1 17 ? -8.133 -20.594 -4.781 1 98.44 17 VAL B O 1
ATOM 976 N N . ALA B 1 18 ? -8.727 -22.016 -3.148 1 98.56 18 ALA B N 1
ATOM 977 C CA . ALA B 1 18 ? -7.395 -22.609 -3.123 1 98.56 18 ALA B CA 1
ATOM 978 C C . ALA B 1 18 ? -7.062 -23.266 -4.461 1 98.56 18 ALA B C 1
ATOM 980 O O . ALA B 1 18 ? -5.941 -23.141 -4.957 1 98.56 18 ALA B O 1
ATOM 981 N N . GLU B 1 19 ? -7.977 -23.922 -5.027 1 98.5 19 GLU B N 1
ATOM 982 C CA . GLU B 1 19 ? -7.785 -24.531 -6.34 1 98.5 19 GLU B CA 1
ATOM 983 C C . GLU B 1 19 ? -7.477 -23.469 -7.398 1 98.5 19 GLU B C 1
ATOM 985 O O . GLU B 1 19 ? -6.605 -23.672 -8.25 1 98.5 19 GLU B O 1
ATOM 990 N N . PHE B 1 20 ? -8.242 -22.406 -7.359 1 98.75 20 PHE B N 1
ATOM 991 C CA . PHE B 1 20 ? -7.992 -21.312 -8.289 1 98.75 20 PHE B CA 1
ATOM 992 C C . PHE B 1 20 ? -6.562 -20.797 -8.156 1 98.75 20 PHE B C 1
ATOM 994 O O . PHE B 1 20 ? -5.855 -20.641 -9.148 1 98.75 20 PHE B O 1
ATOM 1001 N N . VAL B 1 21 ? -6.117 -20.5 -6.941 1 98.88 21 VAL B N 1
ATOM 1002 C CA . VAL B 1 21 ? -4.789 -19.953 -6.688 1 98.88 21 VAL B CA 1
ATOM 1003 C C . VAL B 1 21 ? -3.721 -20.906 -7.219 1 98.88 21 VAL B C 1
ATOM 1005 O O . VAL B 1 21 ? -2.814 -20.484 -7.945 1 98.88 21 VAL B O 1
ATOM 1008 N N . LYS B 1 22 ? -3.854 -22.156 -6.91 1 98.69 22 LYS B N 1
ATOM 1009 C CA . LYS B 1 22 ? -2.881 -23.141 -7.359 1 98.69 22 LYS B CA 1
ATOM 1010 C C . LYS B 1 22 ? -2.869 -23.25 -8.883 1 98.69 22 LYS B C 1
ATOM 1012 O O . LYS B 1 22 ? -1.804 -23.359 -9.492 1 98.69 22 LYS B O 1
ATOM 1017 N N . SER B 1 23 ? -4.02 -23.25 -9.484 1 98.81 23 SER B N 1
ATOM 1018 C CA . SER B 1 23 ? -4.117 -23.328 -10.938 1 98.81 23 SER B CA 1
ATOM 1019 C C . SER B 1 23 ? -3.49 -22.125 -11.602 1 98.81 23 SER B C 1
ATOM 1021 O O . SER B 1 23 ? -2.805 -22.25 -12.625 1 98.81 23 SER B O 1
ATOM 1023 N N . ALA B 1 24 ? -3.809 -20.938 -11.023 1 98.69 24 ALA B N 1
ATOM 1024 C CA . ALA B 1 24 ? -3.232 -19.703 -11.562 1 98.69 24 ALA B CA 1
ATOM 1025 C C . ALA B 1 24 ? -1.707 -19.766 -11.531 1 98.69 24 ALA B C 1
ATOM 1027 O O . ALA B 1 24 ? -1.051 -19.406 -12.523 1 98.69 24 ALA B O 1
ATOM 1028 N N . ILE B 1 25 ? -1.182 -20.25 -10.438 1 98.75 25 ILE B N 1
ATOM 1029 C CA . ILE B 1 25 ? 0.262 -20.328 -10.242 1 98.75 25 ILE B CA 1
ATOM 1030 C C . ILE B 1 25 ? 0.864 -21.328 -11.227 1 98.75 25 ILE B C 1
ATOM 1032 O O . ILE B 1 25 ? 1.954 -21.109 -11.758 1 98.75 25 ILE B O 1
ATOM 1036 N N . ALA B 1 26 ? 0.165 -22.359 -11.5 1 98.56 26 ALA B N 1
ATOM 1037 C CA . ALA B 1 26 ? 0.654 -23.422 -12.375 1 98.56 26 ALA B CA 1
ATOM 1038 C C . ALA B 1 26 ? 0.519 -23.031 -13.844 1 98.56 26 ALA B C 1
ATOM 1040 O O . ALA B 1 26 ? 1.312 -23.469 -14.68 1 98.56 26 ALA B O 1
ATOM 1041 N N . LYS B 1 27 ? -0.364 -22.25 -14.188 1 98.5 27 LYS B N 1
ATOM 1042 C CA . LYS B 1 27 ? -0.744 -22 -15.57 1 98.5 27 LYS B CA 1
ATOM 1043 C C . LYS B 1 27 ? 0.227 -21.031 -16.234 1 98.5 27 LYS B C 1
ATOM 1045 O O . LYS B 1 27 ? 0.692 -21.266 -17.359 1 98.5 27 LYS B O 1
ATOM 1050 N N . ASP B 1 28 ? 0.492 -19.875 -15.617 1 98.44 28 ASP B N 1
ATOM 1051 C CA . ASP B 1 28 ? 1.291 -18.812 -16.219 1 98.44 28 ASP B CA 1
ATOM 1052 C C . ASP B 1 28 ? 2.713 -18.812 -15.672 1 98.44 28 ASP B C 1
ATOM 1054 O O . ASP B 1 28 ? 2.934 -19.172 -14.508 1 98.44 28 ASP B O 1
ATOM 1058 N N . LYS B 1 29 ? 3.582 -18.469 -16.484 1 98.44 29 LYS B N 1
ATOM 1059 C CA . LYS B 1 29 ? 4.988 -18.422 -16.094 1 98.44 29 LYS B CA 1
ATOM 1060 C C . LYS B 1 29 ? 5.211 -17.422 -14.953 1 98.44 29 LYS B C 1
ATOM 1062 O O . LYS B 1 29 ? 5.949 -17.703 -14.008 1 98.44 29 LYS B O 1
ATOM 1067 N N . VAL B 1 30 ? 4.664 -16.203 -15.102 1 98.94 30 VAL B N 1
ATOM 1068 C CA . VAL B 1 30 ? 4.734 -15.172 -14.07 1 98.94 30 VAL B CA 1
ATOM 1069 C C . VAL B 1 30 ? 3.326 -14.836 -13.578 1 98.94 30 VAL B C 1
ATOM 1071 O O . VAL B 1 30 ? 2.447 -14.5 -14.375 1 98.94 30 VAL B O 1
ATOM 1074 N N . VAL B 1 31 ? 3.078 -14.984 -12.258 1 98.94 31 VAL B N 1
ATOM 1075 C CA . VAL B 1 31 ? 1.798 -14.672 -11.633 1 98.94 31 VAL B CA 1
ATOM 1076 C C . VAL B 1 31 ? 2.008 -13.664 -10.5 1 98.94 31 VAL B C 1
ATOM 1078 O O . VAL B 1 31 ? 2.865 -13.867 -9.641 1 98.94 31 VAL B O 1
ATOM 1081 N N . ILE B 1 32 ? 1.271 -12.602 -10.516 1 98.94 32 ILE B N 1
ATOM 1082 C CA . ILE B 1 32 ? 1.328 -11.578 -9.477 1 98.94 32 ILE B CA 1
ATOM 1083 C C . ILE B 1 32 ? -0.05 -11.414 -8.836 1 98.94 32 ILE B C 1
ATOM 1085 O O . ILE B 1 32 ? -1.006 -11.016 -9.508 1 98.94 32 ILE B O 1
ATOM 1089 N N . PHE B 1 33 ? -0.157 -11.781 -7.598 1 98.94 33 PHE B N 1
ATOM 1090 C CA . PHE B 1 33 ? -1.313 -11.367 -6.809 1 98.94 33 PHE B CA 1
ATOM 1091 C C . PHE B 1 33 ? -1.12 -9.953 -6.262 1 98.94 33 PHE B C 1
ATOM 1093 O O . PHE B 1 33 ? -0.124 -9.68 -5.59 1 98.94 33 PHE B O 1
ATOM 1100 N N . SER B 1 34 ? -2.037 -9.102 -6.477 1 98.81 34 SER B N 1
ATOM 1101 C CA . SER B 1 34 ? -1.848 -7.656 -6.355 1 98.81 34 SER B CA 1
ATOM 1102 C C . SER B 1 34 ? -3.105 -6.977 -5.824 1 98.81 34 SER B C 1
ATOM 1104 O O . SER B 1 34 ? -4.129 -7.633 -5.613 1 98.81 34 SER B O 1
ATOM 1106 N N . LYS B 1 35 ? -2.961 -5.738 -5.516 1 97.06 35 LYS B N 1
ATOM 1107 C CA . LYS B 1 35 ? -4.051 -4.781 -5.34 1 97.06 35 LYS B CA 1
ATOM 1108 C C . LYS B 1 35 ? -3.777 -3.49 -6.105 1 97.06 35 LYS B C 1
ATOM 1110 O O . LYS B 1 35 ? -2.627 -3.062 -6.223 1 97.06 35 LYS B O 1
ATOM 1115 N N . THR B 1 36 ? -4.875 -2.836 -6.555 1 96.19 36 THR B N 1
ATOM 1116 C CA . THR B 1 36 ? -4.723 -1.737 -7.504 1 96.19 36 THR B CA 1
ATOM 1117 C C . THR B 1 36 ? -4.102 -0.52 -6.824 1 96.19 36 THR B C 1
ATOM 1119 O O . THR B 1 36 ? -3.422 0.279 -7.473 1 96.19 36 THR B O 1
ATOM 1122 N N . TYR B 1 37 ? -4.254 -0.462 -5.562 1 91.06 37 TYR B N 1
ATOM 1123 C CA . TYR B 1 37 ? -3.889 0.778 -4.887 1 91.06 37 TYR B CA 1
ATOM 1124 C C . TYR B 1 37 ? -2.518 0.66 -4.23 1 91.06 37 TYR B C 1
ATOM 1126 O O . TYR B 1 37 ? -2.012 1.627 -3.658 1 91.06 37 TYR B O 1
ATOM 1134 N N . CYS B 1 38 ? -1.946 -0.418 -4.242 1 95.94 38 CYS B N 1
ATOM 1135 C CA . CYS B 1 38 ? -0.789 -0.688 -3.398 1 95.94 38 CYS B CA 1
ATOM 1136 C C . CYS B 1 38 ? 0.507 -0.333 -4.117 1 95.94 38 CYS B C 1
ATOM 1138 O O . CYS B 1 38 ? 0.805 -0.888 -5.176 1 95.94 38 CYS B O 1
ATOM 1140 N N . PRO B 1 39 ? 1.369 0.476 -3.566 1 95.88 39 PRO B N 1
ATOM 1141 C CA . PRO B 1 39 ? 2.59 0.902 -4.254 1 95.88 39 PRO B CA 1
ATOM 1142 C C . PRO B 1 39 ? 3.6 -0.232 -4.422 1 95.88 39 PRO B C 1
ATOM 1144 O O . PRO B 1 39 ? 4.324 -0.273 -5.418 1 95.88 39 PRO B O 1
ATOM 1147 N N . TYR B 1 40 ? 3.625 -1.113 -3.512 1 97.81 40 TYR B N 1
ATOM 1148 C CA . TYR B 1 40 ? 4.516 -2.262 -3.646 1 97.81 40 TYR B CA 1
ATOM 1149 C C . TYR B 1 40 ? 4.066 -3.168 -4.785 1 97.81 40 TYR B C 1
ATOM 1151 O O . TYR B 1 40 ? 4.891 -3.828 -5.426 1 97.81 40 TYR B O 1
ATOM 1159 N N . CYS B 1 41 ? 2.771 -3.229 -4.977 1 98.62 41 CYS B N 1
ATOM 1160 C CA . CYS B 1 41 ? 2.26 -3.98 -6.121 1 98.62 41 CYS B CA 1
ATOM 1161 C C . CYS B 1 41 ? 2.725 -3.359 -7.434 1 98.62 41 CYS B C 1
ATOM 1163 O O . CYS B 1 41 ? 3.135 -4.074 -8.352 1 98.62 41 CYS B O 1
ATOM 1165 N N . THR B 1 42 ? 2.699 -2.062 -7.566 1 97.88 42 THR B N 1
ATOM 1166 C CA . THR B 1 42 ? 3.248 -1.377 -8.727 1 97.88 42 THR B CA 1
ATOM 1167 C C . THR B 1 42 ? 4.734 -1.676 -8.883 1 97.88 42 THR B C 1
ATOM 1169 O O . THR B 1 42 ? 5.203 -1.975 -9.984 1 97.88 42 THR B O 1
ATOM 1172 N N . MET B 1 43 ? 5.41 -1.659 -7.82 1 98 43 MET B N 1
ATOM 1173 C CA . MET B 1 43 ? 6.844 -1.93 -7.797 1 98 43 MET B CA 1
ATOM 1174 C C . MET B 1 43 ? 7.145 -3.332 -8.312 1 98 43 MET B C 1
ATOM 1176 O O . MET B 1 43 ? 8.133 -3.543 -9.016 1 98 43 MET B O 1
ATOM 1180 N N . ALA B 1 44 ? 6.344 -4.238 -7.98 1 98.81 44 ALA B N 1
ATOM 1181 C CA . ALA B 1 44 ? 6.543 -5.629 -8.383 1 98.81 44 ALA B CA 1
ATOM 1182 C C . ALA B 1 44 ? 6.32 -5.809 -9.883 1 98.81 44 ALA B C 1
ATOM 1184 O O . ALA B 1 44 ? 6.961 -6.652 -10.516 1 98.81 44 ALA B O 1
ATOM 1185 N N . LYS B 1 45 ? 5.422 -5.055 -10.43 1 98.88 45 LYS B N 1
ATOM 1186 C CA . LYS B 1 45 ? 5.012 -5.234 -11.82 1 98.88 45 LYS B CA 1
ATOM 1187 C C . LYS B 1 45 ? 5.996 -4.559 -12.766 1 98.88 45 LYS B C 1
ATOM 1189 O O . LYS B 1 45 ? 6.258 -5.062 -13.859 1 98.88 45 LYS B O 1
ATOM 1194 N N . GLU B 1 46 ? 6.598 -3.506 -12.391 1 98.81 46 GLU B N 1
ATOM 1195 C CA . GLU B 1 46 ? 7.387 -2.625 -13.25 1 98.81 46 GLU B CA 1
ATOM 1196 C C . GLU B 1 46 ? 8.547 -3.377 -13.891 1 98.81 46 GLU B C 1
ATOM 1198 O O . GLU B 1 46 ? 8.789 -3.248 -15.094 1 98.81 46 GLU B O 1
ATOM 1203 N N . PRO B 1 47 ? 9.281 -4.176 -13.148 1 98.81 47 PRO B N 1
ATOM 1204 C CA . PRO B 1 47 ? 10.414 -4.887 -13.75 1 98.81 47 PRO B CA 1
ATOM 1205 C C . PRO B 1 47 ? 9.992 -5.789 -14.906 1 98.81 47 PRO B C 1
ATOM 1207 O O . PRO B 1 47 ? 10.711 -5.895 -15.898 1 98.81 47 PRO B O 1
ATOM 1210 N N . PHE B 1 48 ? 8.875 -6.422 -14.828 1 98.88 48 PHE B N 1
ATOM 1211 C CA . PHE B 1 48 ? 8.43 -7.32 -15.883 1 98.88 48 PHE B CA 1
ATOM 1212 C C . PHE B 1 48 ? 8.039 -6.539 -17.125 1 98.88 48 PHE B C 1
ATOM 1214 O O . PHE B 1 48 ? 8.281 -6.992 -18.25 1 98.88 48 PHE B O 1
ATOM 1221 N N . LYS B 1 49 ? 7.477 -5.402 -16.922 1 98.62 49 LYS B N 1
ATOM 1222 C CA . LYS B 1 49 ? 7.184 -4.523 -18.047 1 98.62 49 LYS B CA 1
ATOM 1223 C C . LYS B 1 49 ? 8.469 -4.074 -18.734 1 98.62 49 LYS B C 1
ATOM 1225 O O . LYS B 1 49 ? 8.57 -4.121 -19.969 1 98.62 49 LYS B O 1
ATOM 1230 N N . LYS B 1 50 ? 9.398 -3.707 -18.016 1 98.44 50 LYS B N 1
ATOM 1231 C CA . LYS B 1 50 ? 10.664 -3.223 -18.547 1 98.44 50 LYS B CA 1
ATOM 1232 C C . LYS B 1 50 ? 11.398 -4.324 -19.312 1 98.44 50 LYS B C 1
ATOM 1234 O O . LYS B 1 50 ? 12.102 -4.051 -20.297 1 98.44 50 LYS B O 1
ATOM 1239 N N . LEU B 1 51 ? 11.266 -5.508 -18.844 1 98.38 51 LEU B N 1
ATOM 1240 C CA . LEU B 1 51 ? 11.93 -6.652 -19.469 1 98.38 51 LEU B CA 1
ATOM 1241 C C . LEU B 1 51 ? 11.078 -7.215 -20.594 1 98.38 51 LEU B C 1
ATOM 1243 O O . LEU B 1 51 ? 11.477 -8.188 -21.25 1 98.38 51 LEU B O 1
ATOM 1247 N N . ASN B 1 52 ? 9.867 -6.637 -20.781 1 98.31 52 ASN B N 1
ATOM 1248 C CA . ASN B 1 52 ? 8.914 -7.121 -21.766 1 98.31 52 ASN B CA 1
ATOM 1249 C C . ASN B 1 52 ? 8.531 -8.578 -21.516 1 98.31 52 ASN B C 1
ATOM 1251 O O . ASN B 1 52 ? 8.484 -9.383 -22.438 1 98.31 52 ASN B O 1
ATOM 1255 N N . VAL B 1 53 ? 8.367 -8.898 -20.328 1 98.5 53 VAL B N 1
ATOM 1256 C CA . VAL B 1 53 ? 7.91 -10.219 -19.906 1 98.5 53 VAL B CA 1
ATOM 1257 C C . VAL B 1 53 ? 6.43 -10.156 -19.531 1 98.5 53 VAL B C 1
ATOM 1259 O O . VAL B 1 53 ? 6.027 -9.344 -18.688 1 98.5 53 VAL B O 1
ATOM 1262 N N . GLU B 1 54 ? 5.645 -10.945 -20.125 1 98.31 54 GLU B N 1
ATOM 1263 C CA . GLU B 1 54 ? 4.223 -11.008 -19.812 1 98.31 54 GLU B CA 1
ATOM 1264 C C . GLU B 1 54 ? 3.994 -11.648 -18.438 1 98.31 54 GLU B C 1
ATOM 1266 O O . GLU B 1 54 ? 4.727 -12.562 -18.047 1 98.31 54 GLU B O 1
ATOM 1271 N N . TYR B 1 55 ? 2.949 -11.203 -17.812 1 98.88 55 TYR B N 1
ATOM 1272 C CA . TYR B 1 55 ? 2.57 -11.781 -16.531 1 98.88 55 TYR B CA 1
ATOM 1273 C C . TYR B 1 55 ? 1.059 -11.766 -16.344 1 98.88 55 TYR B C 1
ATOM 1275 O O . TYR B 1 55 ? 0.376 -10.875 -16.859 1 98.88 55 TYR B O 1
ATOM 1283 N N . ALA B 1 56 ? 0.544 -12.773 -15.609 1 98.88 56 ALA B N 1
ATOM 1284 C CA . ALA B 1 56 ? -0.832 -12.734 -15.125 1 98.88 56 ALA B CA 1
ATOM 1285 C C . ALA B 1 56 ? -0.928 -11.945 -13.82 1 98.88 56 ALA B C 1
ATOM 1287 O O . ALA B 1 56 ? -0.094 -12.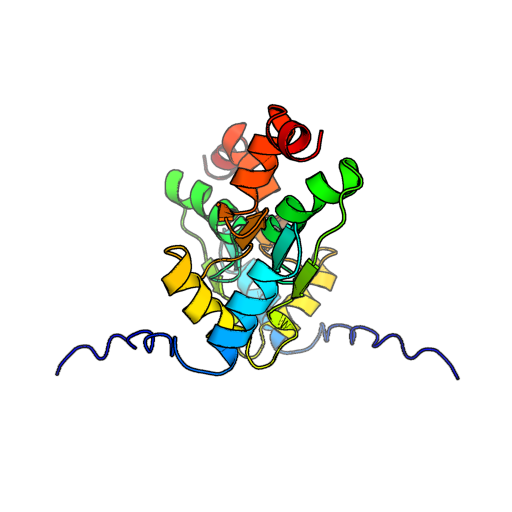102 -12.93 1 98.88 56 ALA B O 1
ATOM 1288 N N . CYS B 1 57 ? -1.888 -11.133 -13.789 1 98.88 57 CYS B N 1
ATOM 1289 C CA . CYS B 1 57 ? -2.094 -10.305 -12.609 1 98.88 57 CYS B CA 1
ATOM 1290 C C . CYS B 1 57 ? -3.512 -10.461 -12.07 1 98.88 57 CYS B C 1
ATOM 1292 O O . CYS B 1 57 ? -4.48 -10.344 -12.828 1 98.88 57 CYS B O 1
ATOM 1294 N N . TYR B 1 58 ? -3.617 -10.711 -10.758 1 98.94 58 TYR B N 1
ATOM 1295 C CA . TYR B 1 58 ? -4.918 -10.805 -10.102 1 98.94 58 TYR B CA 1
ATOM 1296 C C . TYR B 1 58 ? -5.078 -9.719 -9.047 1 98.94 58 TYR B C 1
ATOM 1298 O O . TYR B 1 58 ? -4.477 -9.789 -7.977 1 98.94 58 TYR B O 1
ATOM 1306 N N . GLU B 1 59 ? -5.934 -8.75 -9.445 1 98.75 59 GLU B N 1
ATOM 1307 C CA . GLU B 1 59 ? -6.227 -7.664 -8.516 1 98.75 59 GLU B CA 1
ATOM 1308 C C . GLU B 1 59 ? -7.262 -8.094 -7.477 1 98.75 59 GLU B C 1
ATOM 1310 O O . GLU B 1 59 ? -8.461 -8.102 -7.754 1 98.75 59 GLU B O 1
ATOM 1315 N N . LEU B 1 60 ? -6.773 -8.25 -6.262 1 98.5 60 LEU B N 1
ATOM 1316 C CA . LEU B 1 60 ? -7.605 -8.906 -5.254 1 98.5 60 LEU B CA 1
ATOM 1317 C C . LEU B 1 60 ? -8.688 -7.957 -4.75 1 98.5 60 LEU B C 1
ATOM 1319 O O . LEU B 1 60 ? -9.766 -8.398 -4.352 1 98.5 60 LEU B O 1
ATOM 1323 N N . ASP B 1 61 ? -8.383 -6.645 -4.77 1 95.56 61 ASP B N 1
ATOM 1324 C CA . ASP B 1 61 ? -9.352 -5.66 -4.293 1 95.56 61 ASP B CA 1
ATOM 1325 C C . ASP B 1 61 ? -10.531 -5.547 -5.25 1 95.56 61 ASP B C 1
ATOM 1327 O O . ASP B 1 61 ? -11.562 -4.965 -4.902 1 95.56 61 ASP B O 1
ATOM 1331 N N . LYS B 1 62 ? -10.484 -6.176 -6.422 1 97.81 62 LYS B N 1
ATOM 1332 C CA . LYS B 1 62 ? -11.562 -6.152 -7.406 1 97.81 62 LYS B CA 1
ATOM 1333 C C . LYS B 1 62 ? -12.32 -7.477 -7.422 1 97.81 62 LYS B C 1
ATOM 1335 O O . LYS B 1 62 ? -13.18 -7.695 -8.281 1 97.81 62 LYS B O 1
ATOM 1340 N N . ARG B 1 63 ? -11.945 -8.305 -6.52 1 97.75 63 ARG B N 1
ATOM 1341 C CA . ARG B 1 63 ? -12.562 -9.625 -6.453 1 97.75 63 ARG B CA 1
ATOM 1342 C C . ARG B 1 63 ? -13.344 -9.805 -5.152 1 97.75 63 ARG B C 1
ATOM 1344 O O . ARG B 1 63 ? -12.938 -9.281 -4.109 1 97.75 63 ARG B O 1
ATOM 1351 N N . ASN B 1 64 ? -14.344 -10.648 -5.195 1 97.31 64 ASN B N 1
ATOM 1352 C CA . ASN B 1 64 ? -15.133 -10.961 -4.008 1 97.31 64 ASN B CA 1
ATOM 1353 C C . ASN B 1 64 ? -14.406 -11.945 -3.098 1 97.31 64 ASN B C 1
ATOM 1355 O O . ASN B 1 64 ? -14.695 -12.023 -1.902 1 97.31 64 ASN B O 1
ATOM 1359 N N . ASP B 1 65 ? -13.477 -12.695 -3.699 1 97.69 65 ASP B N 1
ATOM 1360 C CA . ASP B 1 65 ? -12.781 -13.727 -2.928 1 97.69 65 ASP B CA 1
ATOM 1361 C C . ASP B 1 65 ? -11.367 -13.281 -2.57 1 97.69 65 ASP B C 1
ATOM 1363 O O . ASP B 1 65 ? -10.508 -14.117 -2.287 1 97.69 65 ASP B O 1
ATOM 1367 N N . GLY B 1 66 ? -11.141 -12.023 -2.67 1 97.81 66 GLY B N 1
ATOM 1368 C CA . GLY B 1 66 ? -9.805 -11.5 -2.432 1 97.81 66 GLY B CA 1
ATOM 1369 C C . GLY B 1 66 ? -9.25 -11.875 -1.069 1 97.81 66 GLY B C 1
ATOM 1370 O O . GLY B 1 66 ? -8.102 -12.297 -0.956 1 97.81 66 GLY B O 1
ATOM 1371 N N . ASP B 1 67 ? -10.07 -11.734 -0.032 1 96.06 67 ASP B N 1
ATOM 1372 C CA . ASP B 1 67 ? -9.625 -12.055 1.323 1 96.06 67 ASP B CA 1
ATOM 1373 C C . ASP B 1 67 ? -9.289 -13.539 1.459 1 96.06 67 ASP B C 1
ATOM 1375 O O . ASP B 1 67 ? -8.297 -13.898 2.092 1 96.06 67 ASP B O 1
ATOM 1379 N N . GLU B 1 68 ? -10.109 -14.312 0.9 1 97.5 68 GLU B N 1
ATOM 1380 C CA . GLU B 1 68 ? -9.844 -15.75 0.932 1 97.5 68 GLU B CA 1
ATOM 1381 C C . GLU B 1 68 ? -8.578 -16.094 0.158 1 97.5 68 GLU B C 1
ATOM 1383 O O . GLU B 1 68 ? -7.801 -16.953 0.583 1 97.5 68 GLU B O 1
ATOM 1388 N N . ILE B 1 69 ? -8.344 -15.422 -0.945 1 98.44 69 ILE B N 1
ATOM 1389 C CA . ILE B 1 69 ? -7.117 -15.625 -1.712 1 98.44 69 ILE B CA 1
ATOM 1390 C C . ILE B 1 69 ? -5.906 -15.273 -0.85 1 98.44 69 ILE B C 1
ATOM 1392 O O . ILE B 1 69 ? -4.922 -16.016 -0.824 1 98.44 69 ILE B O 1
ATOM 1396 N N . GLN B 1 70 ? -6.055 -14.227 -0.173 1 97.88 70 GLN B N 1
ATOM 1397 C CA . GLN B 1 70 ? -4.949 -13.844 0.697 1 97.88 70 GLN B CA 1
ATOM 1398 C C . GLN B 1 70 ? -4.719 -14.883 1.788 1 97.88 70 GLN B C 1
ATOM 1400 O O . GLN B 1 70 ? -3.58 -15.117 2.199 1 97.88 70 GLN B O 1
ATOM 1405 N N . SER B 1 71 ? -5.766 -15.477 2.311 1 97.75 71 SER B N 1
ATOM 1406 C CA . SER B 1 71 ? -5.609 -16.547 3.291 1 97.75 71 SER B CA 1
ATOM 1407 C C . SER B 1 71 ? -4.879 -17.734 2.693 1 97.75 71 SER B C 1
ATOM 1409 O O . SER B 1 71 ? -3.986 -18.312 3.326 1 97.75 71 SER B O 1
ATOM 1411 N N . VAL B 1 72 ? -5.211 -18.078 1.531 1 98.44 72 VAL B N 1
ATOM 1412 C CA . VAL B 1 72 ? -4.555 -19.172 0.833 1 98.44 72 VAL B CA 1
ATOM 1413 C C . VAL B 1 72 ? -3.082 -18.844 0.601 1 98.44 72 VAL B C 1
ATOM 1415 O O . VAL B 1 72 ? -2.201 -19.656 0.862 1 98.44 72 VAL B O 1
ATOM 1418 N N . LEU B 1 73 ? -2.834 -17.609 0.168 1 98.44 73 LEU B N 1
ATOM 1419 C CA . LEU B 1 73 ? -1.46 -17.156 -0.027 1 98.44 73 LEU B CA 1
ATOM 1420 C C . LEU B 1 73 ? -0.676 -17.219 1.279 1 98.44 73 LEU B C 1
ATOM 1422 O O . LEU B 1 73 ? 0.511 -17.562 1.28 1 98.44 73 LEU B O 1
ATOM 1426 N N . GLY B 1 74 ? -1.374 -16.844 2.32 1 98.06 74 GLY B N 1
ATOM 1427 C CA . GLY B 1 74 ? -0.732 -16.953 3.621 1 98.06 74 GLY B CA 1
ATOM 1428 C C . GLY B 1 74 ? -0.225 -18.344 3.924 1 98.06 74 GLY B C 1
ATOM 1429 O O . GLY B 1 74 ? 0.888 -18.516 4.43 1 98.06 74 GLY B O 1
ATOM 1430 N N . GLU B 1 75 ? -1.004 -19.266 3.617 1 97.81 75 GLU B N 1
ATOM 1431 C CA . GLU B 1 75 ? -0.622 -20.672 3.838 1 97.81 75 GLU B CA 1
ATOM 1432 C C . GLU B 1 75 ? 0.513 -21.078 2.904 1 97.81 75 GLU B C 1
ATOM 1434 O O . GLU B 1 75 ? 1.423 -21.812 3.309 1 97.81 75 GLU B O 1
ATOM 1439 N N . LEU B 1 76 ? 0.47 -20.609 1.76 1 98.06 76 LEU B N 1
ATOM 1440 C CA . LEU B 1 76 ? 1.419 -21.047 0.739 1 98.06 76 LEU B CA 1
ATOM 1441 C C . LEU B 1 76 ? 2.766 -20.359 0.923 1 98.06 76 LEU B C 1
ATOM 1443 O O . LEU B 1 76 ? 3.812 -20.938 0.622 1 98.06 76 LEU B O 1
ATOM 1447 N N . THR B 1 77 ? 2.756 -19.125 1.417 1 98.31 77 THR B N 1
ATOM 1448 C CA . THR B 1 77 ? 3.977 -18.328 1.311 1 98.31 77 THR B CA 1
ATOM 1449 C C . THR B 1 77 ? 4.398 -17.797 2.678 1 98.31 77 THR B C 1
ATOM 1451 O O . THR B 1 77 ? 5.484 -17.234 2.82 1 98.31 77 THR B O 1
ATOM 1454 N N . GLY B 1 78 ? 3.557 -17.875 3.662 1 97.19 78 GLY B N 1
ATOM 1455 C CA . GLY B 1 78 ? 3.928 -17.484 5.008 1 97.19 78 GLY B CA 1
ATOM 1456 C C . GLY B 1 78 ? 3.416 -16.094 5.387 1 97.19 78 GLY B C 1
ATOM 1457 O O . GLY B 1 78 ? 3.615 -15.648 6.516 1 97.19 78 GLY B O 1
ATOM 1458 N N . ALA B 1 79 ? 2.709 -15.445 4.41 1 95.94 79 ALA B N 1
ATOM 1459 C CA . ALA B 1 79 ? 2.15 -14.133 4.719 1 95.94 79 ALA B CA 1
ATOM 1460 C C . ALA B 1 79 ? 0.957 -13.82 3.822 1 95.94 79 ALA B C 1
ATOM 1462 O O . ALA B 1 79 ? 0.895 -14.273 2.678 1 95.94 79 ALA B O 1
ATOM 1463 N N . ARG B 1 80 ? 0.08 -12.984 4.262 1 95.88 80 ARG B N 1
ATOM 1464 C CA . ARG B 1 80 ? -1.153 -12.633 3.562 1 95.88 80 ARG B CA 1
ATOM 1465 C C . ARG B 1 80 ? -0.983 -11.344 2.768 1 95.88 80 ARG B C 1
ATOM 1467 O O . ARG B 1 80 ? -1.935 -10.859 2.15 1 95.88 80 ARG B O 1
ATOM 1474 N N . THR B 1 81 ? 0.261 -10.75 2.812 1 96.25 81 THR B N 1
ATOM 1475 C CA . THR B 1 81 ? 0.505 -9.461 2.184 1 96.25 81 THR B CA 1
ATOM 1476 C C . THR B 1 81 ? 0.548 -9.594 0.664 1 96.25 81 THR B C 1
ATOM 1478 O O . THR B 1 81 ? 0.669 -10.703 0.138 1 96.25 81 THR B O 1
ATOM 1481 N N . VAL B 1 82 ? 0.337 -8.508 -0 1 97.94 82 VAL B N 1
ATOM 1482 C CA . VAL B 1 82 ? 0.546 -8.391 -1.439 1 97.94 82 VAL B CA 1
ATOM 1483 C C . VAL B 1 82 ? 1.604 -7.324 -1.722 1 97.94 82 VAL B C 1
ATOM 1485 O O . VAL B 1 82 ? 1.875 -6.469 -0.875 1 97.94 82 VAL B O 1
ATOM 1488 N N . PRO B 1 83 ? 2.189 -7.438 -2.734 1 98.69 83 PRO B N 1
ATOM 1489 C CA . PRO B 1 83 ? 2.098 -8.453 -3.783 1 98.69 83 PRO B CA 1
ATOM 1490 C C . PRO B 1 83 ? 2.791 -9.766 -3.398 1 98.69 83 PRO B C 1
ATOM 1492 O O . PRO B 1 83 ? 3.695 -9.766 -2.561 1 98.69 83 PRO B O 1
ATOM 1495 N N . ARG B 1 84 ? 2.311 -10.852 -3.947 1 98.94 84 ARG B N 1
ATOM 1496 C CA . ARG B 1 84 ? 3.025 -12.125 -3.975 1 98.94 84 ARG B CA 1
ATOM 1497 C C . ARG B 1 84 ? 3.314 -12.562 -5.406 1 98.94 84 ARG B C 1
ATOM 1499 O O . ARG B 1 84 ? 2.391 -12.742 -6.207 1 98.94 84 ARG B O 1
ATOM 1506 N N . VAL B 1 85 ? 4.559 -12.781 -5.715 1 98.94 85 VAL B N 1
ATOM 1507 C CA . VAL B 1 85 ? 4.988 -13.047 -7.086 1 98.94 85 VAL B CA 1
ATOM 1508 C C . VAL B 1 85 ? 5.492 -14.477 -7.207 1 98.94 85 VAL B C 1
ATOM 1510 O O . VAL B 1 85 ? 6.32 -14.922 -6.41 1 98.94 85 VAL B O 1
ATOM 1513 N N . PHE B 1 86 ? 4.988 -15.109 -8.156 1 98.94 86 PHE B N 1
ATOM 1514 C CA . PHE B 1 86 ? 5.414 -16.469 -8.5 1 98.94 86 PHE B CA 1
ATOM 1515 C C . PHE B 1 86 ? 6.008 -16.5 -9.906 1 98.94 86 PHE B C 1
ATOM 1517 O O . PHE B 1 86 ? 5.492 -15.859 -10.82 1 98.94 86 PHE B O 1
ATOM 1524 N N . ILE B 1 87 ? 7.062 -17.234 -10.086 1 98.88 87 ILE B N 1
ATOM 1525 C CA . ILE B 1 87 ? 7.68 -17.516 -11.375 1 98.88 87 ILE B CA 1
ATOM 1526 C C . ILE B 1 87 ? 7.895 -19.016 -11.539 1 98.88 87 ILE B C 1
ATOM 1528 O O . ILE B 1 87 ? 8.508 -19.656 -10.688 1 98.88 87 ILE B O 1
ATOM 1532 N N . ASP B 1 88 ? 7.332 -19.484 -12.555 1 98.44 88 ASP B N 1
ATOM 1533 C CA . ASP B 1 88 ? 7.422 -20.922 -12.836 1 98.44 88 ASP B CA 1
ATOM 1534 C C . ASP B 1 88 ? 6.945 -21.75 -11.641 1 98.44 88 ASP B C 1
ATOM 1536 O O . ASP B 1 88 ? 7.605 -22.703 -11.242 1 98.44 88 ASP B O 1
ATOM 1540 N N . GLY B 1 89 ? 5.91 -21.219 -11.023 1 98.69 89 GLY B N 1
ATOM 1541 C CA . GLY B 1 89 ? 5.262 -21.984 -9.961 1 98.69 89 GLY B CA 1
ATOM 1542 C C . GLY B 1 89 ? 5.914 -21.781 -8.602 1 98.69 89 GLY B C 1
ATOM 1543 O O . GLY B 1 89 ? 5.414 -22.266 -7.59 1 98.69 89 GLY B O 1
ATOM 1544 N N . ASN B 1 90 ? 7.016 -21.016 -8.523 1 98.69 90 ASN B N 1
ATOM 1545 C CA . ASN B 1 90 ? 7.742 -20.797 -7.277 1 98.69 90 ASN B CA 1
ATOM 1546 C C . ASN B 1 90 ? 7.516 -19.391 -6.734 1 98.69 90 ASN B C 1
ATOM 1548 O O . ASN B 1 90 ? 7.52 -18.422 -7.492 1 98.69 90 ASN B O 1
ATOM 1552 N N . PHE B 1 91 ? 7.348 -19.406 -5.449 1 98.88 91 PHE B N 1
ATOM 1553 C CA . PHE B 1 91 ? 7.234 -18.109 -4.797 1 98.88 91 PHE B CA 1
ATOM 1554 C C . PHE B 1 91 ? 8.578 -17.391 -4.785 1 98.88 91 PHE B C 1
ATOM 1556 O O . PHE B 1 91 ? 9.57 -17.922 -4.297 1 98.88 91 PHE B O 1
ATOM 1563 N N . ILE B 1 92 ? 8.609 -16.141 -5.344 1 98.81 92 ILE B N 1
ATOM 1564 C CA . ILE B 1 92 ? 9.836 -15.344 -5.398 1 98.81 92 ILE B CA 1
ATOM 1565 C C . ILE B 1 92 ? 9.844 -14.336 -4.254 1 98.81 92 ILE B C 1
ATOM 1567 O O . ILE B 1 92 ? 10.875 -14.133 -3.609 1 98.81 92 ILE B O 1
ATOM 1571 N N . GLY B 1 93 ? 8.727 -13.633 -4.078 1 98.62 93 GLY B N 1
ATOM 1572 C CA . GLY B 1 93 ? 8.648 -12.617 -3.033 1 98.62 93 GLY B CA 1
ATOM 1573 C C . GLY B 1 93 ? 7.68 -11.5 -3.355 1 98.62 93 GLY B C 1
ATOM 1574 O O . GLY B 1 93 ? 6.746 -11.688 -4.141 1 98.62 93 GLY B O 1
ATOM 1575 N N . GLY B 1 94 ? 7.863 -10.422 -2.67 1 98.25 94 GLY B N 1
ATOM 1576 C CA . GLY B 1 94 ? 7.043 -9.234 -2.871 1 98.25 94 GLY B CA 1
ATOM 1577 C C . GLY B 1 94 ? 7.707 -8.195 -3.754 1 98.25 94 GLY B C 1
ATOM 1578 O O . GLY B 1 94 ? 8.578 -8.523 -4.562 1 98.25 94 GLY B O 1
ATOM 1579 N N . GLY B 1 95 ? 7.203 -6.945 -3.594 1 98.44 95 GLY B N 1
ATOM 1580 C CA . GLY B 1 95 ? 7.684 -5.852 -4.418 1 98.44 95 GLY B CA 1
ATOM 1581 C C . GLY B 1 95 ? 9.164 -5.586 -4.254 1 98.44 95 GLY B C 1
ATOM 1582 O O . GLY B 1 95 ? 9.898 -5.484 -5.242 1 98.44 95 GLY B O 1
ATOM 1583 N N . THR B 1 96 ? 9.625 -5.535 -3.061 1 97.44 96 THR B N 1
ATOM 1584 C CA . THR B 1 96 ? 11.023 -5.223 -2.795 1 97.44 96 THR B CA 1
ATOM 1585 C C . THR B 1 96 ? 11.93 -6.344 -3.289 1 97.44 96 THR B C 1
ATOM 1587 O O . THR B 1 96 ? 13.023 -6.086 -3.809 1 97.44 96 THR B O 1
ATOM 1590 N N . ASP B 1 97 ? 11.516 -7.566 -3.133 1 98.5 97 ASP B N 1
ATOM 1591 C CA . ASP B 1 97 ? 12.297 -8.711 -3.605 1 98.5 97 ASP B CA 1
ATOM 1592 C C . ASP B 1 97 ? 12.469 -8.664 -5.121 1 98.5 97 ASP B C 1
ATOM 1594 O O . ASP B 1 97 ? 13.578 -8.844 -5.633 1 98.5 97 ASP B O 1
ATOM 1598 N N . ILE B 1 98 ? 11.422 -8.422 -5.809 1 98.81 98 ILE B N 1
ATOM 1599 C CA . ILE B 1 98 ? 11.453 -8.398 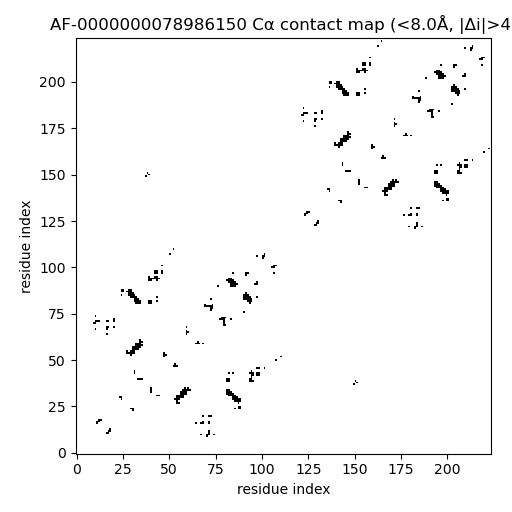-7.266 1 98.81 98 ILE B CA 1
ATOM 1600 C C . ILE B 1 98 ? 12.32 -7.23 -7.738 1 98.81 98 ILE B C 1
ATOM 1602 O O . ILE B 1 98 ? 13.117 -7.383 -8.664 1 98.81 98 ILE B O 1
ATOM 1606 N N . LYS B 1 99 ? 12.109 -6.094 -7.117 1 98.75 99 LYS B N 1
ATOM 1607 C CA . LYS B 1 99 ? 12.914 -4.93 -7.484 1 98.75 99 LYS B CA 1
ATOM 1608 C C . LYS B 1 99 ? 14.406 -5.203 -7.297 1 98.75 99 LYS B C 1
ATOM 1610 O O . LYS B 1 99 ? 15.211 -4.879 -8.164 1 98.75 99 LYS B O 1
ATOM 1615 N N . LYS B 1 100 ? 14.75 -5.785 -6.188 1 98.69 100 LYS B N 1
ATOM 1616 C CA . LYS B 1 100 ? 16.156 -6.125 -5.93 1 98.69 100 LYS B CA 1
ATOM 1617 C C . LYS B 1 100 ? 16.688 -7.082 -6.992 1 98.69 100 LYS B C 1
ATOM 1619 O O . LYS B 1 100 ? 17.781 -6.879 -7.52 1 98.69 100 LYS B O 1
ATOM 1624 N N . MET B 1 101 ? 15.922 -8.055 -7.262 1 98.75 101 MET B N 1
ATOM 1625 C CA . MET B 1 101 ? 16.328 -9.039 -8.266 1 98.75 101 MET B CA 1
ATOM 1626 C C . MET B 1 101 ? 16.5 -8.383 -9.633 1 98.75 101 MET B C 1
ATOM 1628 O O . MET B 1 101 ? 17.375 -8.766 -10.398 1 98.75 101 MET B O 1
ATOM 1632 N N . TYR B 1 102 ? 15.68 -7.438 -9.953 1 98.81 102 TYR B N 1
ATOM 1633 C CA . TYR B 1 102 ? 15.797 -6.695 -11.203 1 98.81 102 TYR B CA 1
ATOM 1634 C C . TYR B 1 102 ? 17.078 -5.879 -11.227 1 98.81 102 TYR B C 1
ATOM 1636 O O . TYR B 1 102 ? 17.828 -5.918 -12.211 1 98.81 102 TYR B O 1
ATOM 1644 N N . ASP B 1 103 ? 17.359 -5.199 -10.148 1 98.62 103 ASP B N 1
ATOM 1645 C CA . ASP B 1 103 ? 18.484 -4.277 -10.07 1 98.62 103 ASP B CA 1
ATOM 1646 C C . ASP B 1 103 ? 19.812 -5.023 -10.156 1 98.62 103 ASP B C 1
ATOM 1648 O O . ASP B 1 103 ? 20.781 -4.516 -10.727 1 98.62 103 ASP B O 1
ATOM 1652 N N . ASP B 1 104 ? 19.781 -6.199 -9.688 1 98.38 104 ASP B N 1
ATOM 1653 C CA . ASP B 1 104 ? 21.062 -6.906 -9.672 1 98.38 104 ASP B CA 1
ATOM 1654 C C . ASP B 1 104 ? 21.172 -7.879 -10.844 1 98.38 104 ASP B C 1
ATOM 1656 O O . ASP B 1 104 ? 22.125 -8.656 -10.93 1 98.38 104 ASP B O 1
ATOM 1660 N N . GLY B 1 105 ? 20.203 -7.926 -11.625 1 98.19 105 GLY B N 1
ATOM 1661 C CA . GLY B 1 105 ? 20.281 -8.641 -12.883 1 98.19 105 GLY B CA 1
ATOM 1662 C C . GLY B 1 105 ? 19.766 -10.062 -12.797 1 98.19 105 GLY B C 1
ATOM 1663 O O . GLY B 1 105 ? 19.609 -10.734 -13.82 1 98.19 105 GLY B O 1
ATOM 1664 N N . ARG B 1 106 ? 19.406 -10.492 -11.695 1 98.44 106 ARG B N 1
ATOM 1665 C CA . ARG B 1 106 ? 19 -11.875 -11.492 1 98.44 106 ARG B CA 1
ATOM 1666 C C . ARG B 1 106 ? 17.641 -12.141 -12.141 1 98.44 106 ARG B C 1
ATOM 1668 O O . ARG B 1 106 ? 17.406 -13.242 -12.648 1 98.44 106 ARG B O 1
ATOM 1675 N N . LEU B 1 107 ? 16.797 -11.188 -12.102 1 98.75 107 LEU B N 1
ATOM 1676 C CA . LEU B 1 107 ? 15.484 -11.375 -12.688 1 98.75 107 LEU B CA 1
ATOM 1677 C C . LEU B 1 107 ? 15.586 -11.594 -14.195 1 98.75 107 LEU B C 1
ATOM 1679 O O . LEU B 1 107 ? 14.969 -12.516 -14.734 1 98.75 107 LEU B O 1
ATOM 1683 N N . ALA B 1 108 ? 16.328 -10.773 -14.82 1 98.12 108 ALA B N 1
ATOM 1684 C CA . ALA B 1 108 ? 16.5 -10.875 -16.266 1 98.12 108 ALA B CA 1
ATOM 1685 C C . ALA B 1 108 ? 17.062 -12.25 -16.641 1 98.12 108 ALA B C 1
ATOM 1687 O O . ALA B 1 108 ? 16.688 -12.812 -17.672 1 98.12 108 ALA B O 1
ATOM 1688 N N . LYS B 1 109 ? 17.922 -12.75 -15.789 1 97.75 109 LYS B N 1
ATOM 1689 C CA . LYS B 1 109 ? 18.562 -14.031 -16.062 1 97.75 109 LYS B CA 1
ATOM 1690 C C . LYS B 1 109 ? 17.531 -15.164 -16.094 1 97.75 109 LYS B C 1
ATOM 1692 O O . LYS B 1 109 ? 17.719 -16.156 -16.781 1 97.75 109 LYS B O 1
ATOM 1697 N N . LEU B 1 110 ? 16.422 -14.977 -15.391 1 97.12 110 LEU B N 1
ATOM 1698 C CA . LEU B 1 110 ? 15.375 -15.992 -15.359 1 97.12 110 LEU B CA 1
ATOM 1699 C C . LEU B 1 110 ? 14.633 -16.062 -16.688 1 97.12 110 LEU B C 1
ATOM 1701 O O . LEU B 1 110 ? 13.938 -17.031 -16.969 1 97.12 110 LEU B O 1
ATOM 1705 N N . PHE B 1 111 ? 14.789 -15.094 -17.469 1 96.88 111 PHE B N 1
ATOM 1706 C CA . PHE B 1 111 ? 14.016 -15.031 -18.719 1 96.88 111 PHE B CA 1
ATOM 1707 C C . PHE B 1 111 ? 14.945 -14.953 -19.922 1 96.88 111 PHE B C 1
ATOM 1709 O O . PHE B 1 111 ? 14.492 -14.711 -21.047 1 96.88 111 PHE B O 1
ATOM 1716 N N . ALA B 1 112 ? 16.281 -14.945 -19.656 1 88.62 112 ALA B N 1
ATOM 1717 C CA . ALA B 1 112 ? 17.266 -14.961 -20.719 1 88.62 112 ALA B CA 1
ATOM 1718 C C . ALA B 1 112 ? 17.328 -16.344 -21.391 1 88.62 112 ALA B C 1
ATOM 1720 O O . ALA B 1 112 ? 17.047 -17.359 -20.75 1 88.62 112 ALA B O 1
#

Sequence (224 aa):
MGSLVSRSVPANMSGPVAEFVKSAIAKDKVVIFSKTYCPYCTMAKEPFKKLNVEYACYELDKRNDGDEIQSVLGELTGARTVPRVFIDGNFIGGGTDIKKMYDDGRLAKLFAMGSLVSRSVPANMSGPVAEFVKSAIAKDKVVIFSKTYCPYCTMAKEPFKKLNVEYACYELDKRNDGDEIQSVLGELTGARTVPRVFIDGNFIGGGTDIKKMYDDGRLAKLFA

InterPro domains:
  IPR002109 Glutaredoxin [PF00462] (30-92)
  IPR011899 Glutaredoxin, eukaryotic/virial [TIGR02180] (30-110)
  IPR014025 Glutaredoxin subgroup [PR00160] (30-48)
  IPR014025 Glutaredoxin subgroup [PR00160] (75-88)
  IPR014025 Glutaredoxin subgroup [PR00160] (89-102)
  IPR036249 Thioredoxin-like superfamily [SSF52833] (18-111)